Protein AF-0000000070015043 (afdb_homodimer)

Structure (mmCIF, N/CA/C/O backbone):
data_AF-0000000070015043-model_v1
#
loop_
_entity.id
_entity.type
_entity.pdbx_description
1 polymer Zgc:163030
#
loop_
_atom_site.group_PDB
_atom_site.id
_atom_site.type_symbol
_atom_site.label_atom_id
_atom_site.label_alt_id
_atom_site.label_comp_id
_atom_site.label_asym_id
_atom_site.label_entity_id
_atom_site.label_seq_id
_atom_site.pdbx_PDB_ins_code
_atom_site.Cartn_x
_atom_site.Cartn_y
_atom_site.Cartn_z
_atom_site.occupancy
_atom_site.B_iso_or_equiv
_atom_site.auth_seq_id
_atom_site.auth_comp_id
_atom_site.auth_asym_id
_atom_site.auth_atom_id
_atom_site.pdbx_PDB_model_num
ATOM 1 N N . ARG A 1 1 ? 23.016 -12.539 -8.359 1 64.12 1 ARG A N 1
ATOM 2 C CA . ARG A 1 1 ? 21.594 -12.352 -8.602 1 64.12 1 ARG A CA 1
ATOM 3 C C . ARG A 1 1 ? 20.891 -13.695 -8.836 1 64.12 1 ARG A C 1
ATOM 5 O O . ARG A 1 1 ? 21.297 -14.461 -9.719 1 64.12 1 ARG A O 1
ATOM 12 N N . GLY A 1 2 ? 20.391 -14.242 -7.723 1 77.44 2 GLY A N 1
ATOM 13 C CA . GLY A 1 2 ? 20.016 -15.641 -7.832 1 77.44 2 GLY A CA 1
ATOM 14 C C . GLY A 1 2 ? 18.828 -15.875 -8.758 1 77.44 2 GLY A C 1
ATOM 15 O O . GLY A 1 2 ? 18.219 -14.922 -9.227 1 77.44 2 GLY A O 1
ATOM 16 N N . GLY A 1 3 ? 18.625 -17.031 -9.359 1 90.88 3 GLY A N 1
ATOM 17 C CA . GLY A 1 3 ? 17.5 -17.438 -10.18 1 90.88 3 GLY A CA 1
ATOM 18 C C . GLY A 1 3 ? 16.172 -17.375 -9.445 1 90.88 3 GLY A C 1
ATOM 19 O O . GLY A 1 3 ? 16.141 -17.172 -8.227 1 90.88 3 GLY A O 1
ATOM 20 N N . PHE A 1 4 ? 15.164 -17.328 -10.203 1 95.06 4 PHE A N 1
ATOM 21 C CA . PHE A 1 4 ? 13.828 -17.375 -9.633 1 95.06 4 PHE A CA 1
ATOM 22 C C . PHE A 1 4 ? 13.602 -18.688 -8.883 1 95.06 4 PHE A C 1
ATOM 24 O O . PHE A 1 4 ? 14.047 -19.75 -9.328 1 95.06 4 PHE A O 1
ATOM 31 N N . GLN A 1 5 ? 12.922 -18.562 -7.777 1 97.12 5 GLN A N 1
ATOM 32 C CA . GLN A 1 5 ? 12.508 -19.719 -6.988 1 97.12 5 GLN A CA 1
ATOM 33 C C . GLN A 1 5 ? 11.047 -19.578 -6.562 1 97.12 5 GLN A C 1
ATOM 35 O O . GLN A 1 5 ? 10.555 -18.484 -6.332 1 97.12 5 GLN A O 1
ATOM 40 N N . ASP A 1 6 ? 10.453 -20.812 -6.422 1 97.62 6 ASP A N 1
ATOM 41 C CA . ASP A 1 6 ? 9.086 -20.812 -5.91 1 97.62 6 ASP A CA 1
ATOM 42 C C . ASP A 1 6 ? 9.039 -20.312 -4.469 1 97.62 6 ASP A C 1
ATOM 44 O O . ASP A 1 6 ? 9.945 -20.578 -3.682 1 97.62 6 ASP A O 1
ATOM 48 N N . ALA A 1 7 ? 7.977 -19.531 -4.191 1 97.12 7 ALA A N 1
ATOM 49 C CA . ALA A 1 7 ? 7.824 -19.031 -2.83 1 97.12 7 ALA A CA 1
ATOM 50 C C . ALA A 1 7 ? 6.422 -19.297 -2.293 1 97.12 7 ALA A C 1
ATOM 52 O O . ALA A 1 7 ? 5.496 -19.562 -3.064 1 97.12 7 ALA A O 1
ATOM 53 N N . ASP A 1 8 ? 6.297 -19.25 -0.97 1 97.25 8 ASP A N 1
ATOM 54 C CA . ASP A 1 8 ? 5.039 -19.484 -0.263 1 97.25 8 ASP A CA 1
ATOM 55 C C . ASP A 1 8 ? 4.113 -18.266 -0.383 1 97.25 8 ASP A C 1
ATOM 57 O O . ASP A 1 8 ? 4.453 -17.172 0.063 1 97.25 8 ASP A O 1
ATOM 61 N N . PRO A 1 9 ? 2.895 -18.547 -0.927 1 96.06 9 PRO A N 1
ATOM 62 C CA . PRO A 1 9 ? 1.946 -17.438 -1.041 1 96.06 9 PRO A CA 1
ATOM 63 C C . PRO A 1 9 ? 1.525 -16.891 0.317 1 96.06 9 PRO A C 1
ATOM 65 O O . PRO A 1 9 ? 0.996 -15.773 0.395 1 96.06 9 PRO A O 1
ATOM 68 N N . ASN A 1 10 ? 1.798 -17.609 1.341 1 93.31 10 ASN A N 1
ATOM 69 C CA . ASN A 1 10 ? 1.352 -17.188 2.662 1 93.31 10 ASN A CA 1
ATOM 70 C C . ASN A 1 10 ? 2.453 -16.453 3.414 1 93.31 10 ASN A C 1
ATOM 72 O O . ASN A 1 10 ? 2.24 -15.984 4.535 1 93.31 10 ASN A O 1
ATOM 76 N N . ASP A 1 11 ? 3.584 -16.312 2.809 1 93.38 11 ASP A N 1
ATOM 77 C CA . ASP A 1 11 ? 4.637 -15.484 3.385 1 93.38 11 ASP A CA 1
ATOM 78 C C . ASP A 1 11 ? 4.195 -14.023 3.492 1 93.38 11 ASP A C 1
ATOM 80 O O . ASP A 1 11 ? 3.615 -13.477 2.553 1 93.38 11 ASP A O 1
ATOM 84 N N . GLU A 1 12 ? 4.469 -13.422 4.645 1 88.44 12 GLU A N 1
ATOM 85 C CA . GLU A 1 12 ? 4.004 -12.062 4.918 1 88.44 12 GLU A CA 1
ATOM 86 C C . GLU A 1 12 ? 4.551 -11.078 3.891 1 88.44 12 GLU A C 1
ATOM 88 O O . GLU A 1 12 ? 3.852 -10.148 3.484 1 88.44 12 GLU A O 1
ATOM 93 N N . ARG A 1 13 ? 5.742 -11.25 3.498 1 92.06 13 ARG A N 1
ATOM 94 C CA . ARG A 1 13 ? 6.355 -10.344 2.529 1 92.06 13 ARG A CA 1
ATOM 95 C C . ARG A 1 13 ? 5.688 -10.469 1.164 1 92.06 13 ARG A C 1
ATOM 97 O O . ARG A 1 13 ? 5.52 -9.477 0.456 1 92.06 13 ARG A O 1
ATOM 104 N N . VAL A 1 14 ? 5.363 -11.695 0.832 1 94.81 14 VAL A N 1
ATOM 105 C CA . VAL A 1 14 ? 4.633 -11.945 -0.407 1 94.81 14 VAL A CA 1
ATOM 106 C C . VAL A 1 14 ? 3.27 -11.266 -0.352 1 94.81 14 VAL A C 1
ATOM 108 O O . VAL A 1 14 ? 2.871 -10.586 -1.299 1 94.81 14 VAL A O 1
ATOM 111 N N . LYS A 1 15 ? 2.652 -11.43 0.747 1 91.88 15 LYS A N 1
ATOM 112 C CA . LYS A 1 15 ? 1.339 -10.812 0.912 1 91.88 15 LYS A CA 1
ATOM 113 C C . LYS A 1 15 ? 1.426 -9.289 0.802 1 91.88 15 LYS A C 1
ATOM 115 O O . LYS A 1 15 ? 0.575 -8.656 0.173 1 91.88 15 LYS A O 1
ATOM 120 N N . ASN A 1 16 ? 2.426 -8.781 1.378 1 89.5 16 ASN A N 1
ATOM 121 C CA . ASN A 1 16 ? 2.615 -7.336 1.326 1 89.5 16 ASN A CA 1
ATOM 122 C C . ASN A 1 16 ? 2.871 -6.855 -0.099 1 89.5 16 ASN A C 1
ATOM 124 O O . ASN A 1 16 ? 2.301 -5.852 -0.532 1 89.5 16 ASN A O 1
ATOM 128 N N . ALA A 1 17 ? 3.713 -7.57 -0.81 1 95 17 ALA A N 1
ATOM 129 C CA . ALA A 1 17 ? 3.998 -7.23 -2.201 1 95 17 ALA A CA 1
ATOM 130 C C . ALA A 1 17 ? 2.736 -7.309 -3.055 1 95 17 ALA A C 1
ATOM 132 O O . ALA A 1 17 ? 2.467 -6.414 -3.859 1 95 17 ALA A O 1
ATOM 133 N N . LEU A 1 18 ? 1.987 -8.336 -2.887 1 95.62 18 LEU A N 1
ATOM 134 C CA . LEU A 1 18 ? 0.754 -8.516 -3.645 1 95.62 18 LEU A CA 1
ATOM 135 C C . LEU A 1 18 ? -0.253 -7.422 -3.316 1 95.62 18 LEU A C 1
ATOM 137 O O . LEU A 1 18 ? -0.885 -6.863 -4.215 1 95.62 18 LEU A O 1
ATOM 141 N N . ASN A 1 19 ? -0.378 -7.117 -2.102 1 91.19 19 ASN A N 1
ATOM 142 C CA . ASN A 1 19 ? -1.289 -6.051 -1.701 1 91.19 19 ASN A CA 1
ATOM 143 C C . ASN A 1 19 ? -0.927 -4.727 -2.367 1 91.19 19 ASN A C 1
ATOM 145 O O . ASN A 1 19 ? -1.803 -4.016 -2.861 1 91.19 19 ASN A O 1
ATOM 149 N N . PHE A 1 20 ? 0.284 -4.422 -2.398 1 92.56 20 PHE A N 1
ATOM 150 C CA . PHE A 1 20 ? 0.719 -3.211 -3.086 1 92.56 20 PHE A CA 1
ATOM 151 C C . PHE A 1 20 ? 0.324 -3.252 -4.559 1 92.56 20 PHE A C 1
ATOM 153 O O . PHE A 1 20 ? -0.192 -2.27 -5.094 1 92.56 20 PHE A O 1
ATOM 160 N N . ALA A 1 21 ? 0.593 -4.367 -5.184 1 96.44 21 ALA A N 1
ATOM 161 C CA . ALA A 1 21 ? 0.266 -4.512 -6.598 1 96.44 21 ALA A CA 1
ATOM 162 C C . ALA A 1 21 ? -1.232 -4.344 -6.836 1 96.44 21 ALA A C 1
ATOM 164 O O . ALA A 1 21 ? -1.645 -3.715 -7.812 1 96.44 21 ALA A O 1
ATOM 165 N N . VAL A 1 22 ? -2.014 -4.898 -5.996 1 93.81 22 VAL A N 1
ATOM 166 C CA . VAL A 1 22 ? -3.465 -4.836 -6.125 1 93.81 22 VAL A CA 1
ATOM 167 C C . VAL A 1 22 ? -3.936 -3.389 -5.988 1 93.81 22 VAL A C 1
ATOM 169 O O . VAL A 1 22 ? -4.816 -2.941 -6.727 1 93.81 22 VAL A O 1
ATOM 172 N N . VAL A 1 23 ? -3.359 -2.713 -5.039 1 89.44 23 VAL A N 1
ATOM 173 C CA . VAL A 1 23 ? -3.693 -1.302 -4.871 1 89.44 23 VAL A CA 1
ATOM 174 C C . VAL A 1 23 ? -3.354 -0.537 -6.148 1 89.44 23 VAL A C 1
ATOM 176 O O . VAL A 1 23 ? -4.156 0.263 -6.633 1 89.44 23 VAL A O 1
ATOM 179 N N . GLN A 1 24 ? -2.164 -0.795 -6.691 1 93.19 24 GLN A N 1
ATOM 180 C CA . GLN A 1 24 ? -1.763 -0.138 -7.934 1 93.19 24 GLN A CA 1
ATOM 181 C C . GLN A 1 24 ? -2.688 -0.522 -9.086 1 93.19 24 GLN A C 1
ATOM 183 O O . GLN A 1 24 ? -3.061 0.326 -9.898 1 93.19 24 GLN A O 1
ATOM 188 N N . HIS A 1 25 ? -3.078 -1.754 -9.125 1 94.12 25 HIS A N 1
ATOM 189 C CA . HIS A 1 25 ? -4.004 -2.252 -10.141 1 94.12 25 HIS A CA 1
ATOM 190 C C . HIS A 1 25 ? -5.336 -1.51 -10.078 1 94.12 25 HIS A C 1
ATOM 192 O O . HIS A 1 25 ? -5.84 -1.053 -11.109 1 94.12 25 HIS A O 1
ATOM 198 N N . ASN A 1 26 ? -5.828 -1.401 -8.93 1 90.94 26 ASN A N 1
ATOM 199 C CA . ASN A 1 26 ? -7.109 -0.729 -8.734 1 90.94 26 ASN A CA 1
ATOM 200 C C . ASN A 1 26 ? -7.02 0.757 -9.07 1 90.94 26 ASN A C 1
ATOM 202 O O . ASN A 1 26 ? -7.953 1.328 -9.633 1 90.94 26 ASN A O 1
ATOM 206 N N . ARG A 1 27 ? -5.984 1.337 -8.75 1 88.19 27 ARG A N 1
ATOM 207 C CA . ARG A 1 27 ? -5.785 2.754 -9.039 1 88.19 27 ARG A CA 1
ATOM 208 C C . ARG A 1 27 ? -5.77 3.006 -10.547 1 88.19 27 ARG A C 1
ATOM 210 O O . ARG A 1 27 ? -6.273 4.031 -11.016 1 88.19 27 ARG A O 1
ATOM 217 N N . ALA A 1 28 ? -5.23 2.125 -11.234 1 90.62 28 ALA A N 1
ATOM 218 C CA . ALA A 1 28 ? -5.082 2.283 -12.672 1 90.62 28 ALA A CA 1
ATOM 219 C C . ALA A 1 28 ? -6.363 1.892 -13.406 1 90.62 28 ALA A C 1
ATOM 221 O O . ALA A 1 28 ? -6.551 2.234 -14.578 1 90.62 28 ALA A O 1
ATOM 222 N N . SER A 1 29 ? -7.152 1.153 -12.688 1 90.81 29 SER A N 1
ATOM 223 C CA . SER A 1 29 ? -8.383 0.654 -13.289 1 90.81 29 SER A CA 1
ATOM 224 C C . SER A 1 29 ? -9.445 1.747 -13.359 1 90.81 29 SER A C 1
ATOM 226 O O . SER A 1 29 ? -9.602 2.533 -12.422 1 90.81 29 SER A O 1
ATOM 228 N N . ASN A 1 30 ? -10.219 1.766 -14.406 1 89.69 30 ASN A N 1
ATOM 229 C CA . ASN A 1 30 ? -11.312 2.723 -14.555 1 89.69 30 ASN A CA 1
ATOM 230 C C . ASN A 1 30 ? -12.594 2.213 -13.898 1 89.69 30 ASN A C 1
ATOM 232 O O . ASN A 1 30 ? -13.602 2.922 -13.859 1 89.69 30 ASN A O 1
ATOM 236 N N . ASP A 1 31 ? -12.539 1.086 -13.391 1 89.94 31 ASP A N 1
ATOM 237 C CA . ASP A 1 31 ? -13.711 0.507 -12.742 1 89.94 31 ASP A CA 1
ATOM 238 C C . ASP A 1 31 ? -14.031 1.227 -11.43 1 89.94 31 ASP A C 1
ATOM 240 O O . ASP A 1 31 ? -13.117 1.59 -10.68 1 89.94 31 ASP A O 1
ATOM 244 N N . MET A 1 32 ? -15.352 1.396 -11.133 1 88.25 32 MET A N 1
ATOM 245 C CA . MET A 1 32 ? -15.742 2.043 -9.883 1 88.25 32 MET A CA 1
ATOM 246 C C . MET A 1 32 ? -15.633 1.072 -8.711 1 88.25 32 MET A C 1
ATOM 248 O O . MET A 1 32 ? -15.578 1.493 -7.555 1 88.25 32 MET A O 1
ATOM 252 N N . TYR A 1 33 ? -15.609 -0.235 -9.039 1 87.94 33 TYR A N 1
ATOM 253 C CA . TYR A 1 33 ? -15.523 -1.254 -8 1 87.94 33 TYR A CA 1
ATOM 254 C C . TYR A 1 33 ? -14.094 -1.753 -7.844 1 87.94 33 TYR A C 1
ATOM 256 O O . TYR A 1 33 ? -13.305 -1.717 -8.797 1 87.94 33 TYR A O 1
ATOM 264 N N . LEU A 1 34 ? -13.781 -2.195 -6.684 1 88.75 34 LEU A N 1
ATOM 265 C CA . LEU A 1 34 ? -12.453 -2.74 -6.391 1 88.75 34 LEU A CA 1
ATOM 266 C C . LEU A 1 34 ? -12.32 -4.16 -6.93 1 88.75 34 LEU A C 1
ATOM 268 O O . LEU A 1 34 ? -13.266 -4.949 -6.848 1 88.75 34 LEU A O 1
ATOM 272 N N . SER A 1 35 ? -11.141 -4.484 -7.543 1 91.5 35 SER A N 1
ATOM 273 C CA . SER A 1 35 ? -10.75 -5.871 -7.773 1 91.5 35 SER A CA 1
ATOM 274 C C . SER A 1 35 ? -9.992 -6.438 -6.578 1 91.5 35 SER A C 1
ATOM 276 O O . SER A 1 35 ? -9.203 -5.73 -5.945 1 91.5 35 SER A O 1
ATOM 278 N N . GLN A 1 36 ? -10.266 -7.719 -6.281 1 91.06 36 GLN A N 1
ATOM 279 C CA . GLN A 1 36 ? -9.586 -8.398 -5.18 1 91.06 36 GLN A CA 1
ATOM 280 C C . GLN A 1 36 ? -8.969 -9.719 -5.645 1 91.06 36 GLN A C 1
ATOM 282 O O . GLN A 1 36 ? -9.344 -10.25 -6.691 1 91.06 36 GLN A O 1
ATOM 287 N N . VAL A 1 37 ? -8.102 -10.156 -4.785 1 92.25 37 VAL A N 1
ATOM 288 C CA . VAL A 1 37 ? -7.465 -11.445 -5.062 1 92.25 37 VAL A CA 1
ATOM 289 C C . VAL A 1 37 ? -8.414 -12.578 -4.688 1 92.25 37 VAL A C 1
ATOM 291 O O . VAL A 1 37 ? -8.781 -12.727 -3.518 1 92.25 37 VAL A O 1
ATOM 294 N N . ALA A 1 38 ? -8.828 -13.305 -5.672 1 91.75 38 ALA A N 1
ATOM 295 C CA . ALA A 1 38 ? -9.625 -14.5 -5.406 1 91.75 38 ALA A CA 1
ATOM 296 C C . ALA A 1 38 ? -8.75 -15.68 -5.008 1 91.75 38 ALA A C 1
ATOM 298 O O . ALA A 1 38 ? -9.109 -16.469 -4.129 1 91.75 38 ALA A O 1
ATOM 299 N N . GLN A 1 39 ? -7.598 -15.727 -5.691 1 93.38 39 GLN A N 1
ATOM 300 C CA . GLN A 1 39 ? -6.691 -16.859 -5.465 1 93.38 39 GLN A CA 1
ATOM 301 C C . GLN A 1 39 ? -5.289 -16.531 -5.973 1 93.38 39 GLN A C 1
ATOM 303 O O . GLN A 1 39 ? -5.125 -16 -7.074 1 93.38 39 GLN A O 1
ATOM 308 N N . VAL A 1 40 ? -4.289 -16.922 -5.109 1 96.56 40 VAL A N 1
ATOM 309 C CA . VAL A 1 40 ? -2.914 -16.859 -5.594 1 96.56 40 VAL A CA 1
ATOM 310 C C . VAL A 1 40 ? -2.557 -18.172 -6.289 1 96.56 40 VAL A C 1
ATOM 312 O O . VAL A 1 40 ? -2.707 -19.25 -5.711 1 96.56 40 VAL A O 1
ATOM 315 N N . VAL A 1 41 ? -2.07 -18.094 -7.523 1 98.06 41 VAL A N 1
ATOM 316 C CA . VAL A 1 41 ? -1.81 -19.281 -8.352 1 98.06 41 VAL A CA 1
ATOM 317 C C . VAL A 1 41 ? -0.336 -19.656 -8.242 1 98.06 41 VAL A C 1
ATOM 319 O O . VAL A 1 41 ? -0.005 -20.844 -8.156 1 98.06 41 VAL A O 1
ATOM 322 N N . LYS A 1 42 ? 0.539 -18.656 -8.297 1 98.5 42 LYS A N 1
ATOM 323 C CA . LYS A 1 42 ? 1.975 -18.922 -8.328 1 98.5 42 LYS A CA 1
ATOM 324 C C . LYS A 1 42 ? 2.766 -17.703 -7.832 1 98.5 42 LYS A C 1
ATOM 326 O O . LYS A 1 42 ? 2.43 -16.562 -8.156 1 98.5 42 LYS A O 1
ATOM 331 N N . VAL A 1 43 ? 3.766 -18.047 -7.051 1 98.44 43 VAL A N 1
ATOM 332 C CA . VAL A 1 43 ? 4.684 -17.016 -6.598 1 98.44 43 VAL A CA 1
ATOM 333 C C . VAL A 1 43 ? 6.125 -17.438 -6.859 1 98.44 43 VAL A C 1
ATOM 335 O O . VAL A 1 43 ? 6.527 -18.547 -6.484 1 98.44 43 VAL A O 1
ATOM 338 N N . GLN A 1 44 ? 6.902 -16.516 -7.465 1 98.44 44 GLN A N 1
ATOM 339 C CA . GLN A 1 44 ? 8.344 -16.703 -7.617 1 98.44 44 GLN A CA 1
ATOM 340 C C . GLN A 1 44 ? 9.109 -15.492 -7.117 1 98.44 44 GLN A C 1
ATOM 342 O O . GLN A 1 44 ? 8.648 -14.352 -7.262 1 98.44 44 GLN A O 1
ATOM 347 N N . THR A 1 45 ? 10.227 -15.812 -6.531 1 97.62 45 THR A N 1
ATOM 348 C CA . THR A 1 45 ? 11.062 -14.727 -6.031 1 97.62 45 THR A CA 1
ATOM 349 C C . THR A 1 45 ? 12.477 -14.82 -6.594 1 97.62 45 THR A C 1
ATOM 351 O O . THR A 1 45 ? 12.945 -15.914 -6.93 1 97.62 45 THR A O 1
ATOM 354 N N . GLN A 1 46 ? 13.07 -13.68 -6.699 1 96.75 46 GLN A N 1
ATOM 355 C CA . GLN A 1 46 ? 14.461 -13.562 -7.121 1 96.75 46 GLN A CA 1
ATOM 356 C C . GLN A 1 46 ? 15.195 -12.5 -6.305 1 96.75 46 GLN A C 1
ATOM 358 O O . GLN A 1 46 ? 14.727 -11.367 -6.184 1 96.75 46 GLN A O 1
ATOM 363 N N . VAL A 1 47 ? 16.375 -12.922 -5.742 1 94.38 47 VAL A N 1
ATOM 364 C CA . VAL A 1 47 ? 17.172 -11.969 -4.973 1 94.38 47 VAL A CA 1
ATOM 365 C C . VAL A 1 47 ? 18 -11.102 -5.922 1 94.38 47 VAL A C 1
ATOM 367 O O . VAL A 1 47 ? 18.812 -11.609 -6.699 1 94.38 47 VAL A O 1
ATOM 370 N N . VAL A 1 48 ? 17.859 -9.828 -5.871 1 93.94 48 VAL A N 1
ATOM 371 C CA . VAL A 1 48 ? 18.641 -8.82 -6.578 1 93.94 48 VAL A CA 1
ATOM 372 C C . VAL A 1 48 ? 19.141 -7.773 -5.586 1 93.94 48 VAL A C 1
ATOM 374 O O . VAL A 1 48 ? 19.703 -8.117 -4.543 1 93.94 48 VAL A O 1
ATOM 377 N N . SER A 1 49 ? 19.016 -6.523 -5.652 1 94.12 49 SER A N 1
ATOM 378 C CA . SER A 1 49 ? 19.078 -5.508 -4.602 1 94.12 49 SER A CA 1
ATOM 379 C C . SER A 1 49 ? 17.719 -5.336 -3.926 1 94.12 49 SER A C 1
ATOM 381 O O . SER A 1 49 ? 17.016 -4.355 -4.176 1 94.12 49 SER A O 1
ATOM 383 N N . GLY A 1 50 ? 17.5 -6.277 -3.244 1 94.81 50 GLY A N 1
ATOM 384 C CA . GLY A 1 50 ? 16.172 -6.504 -2.705 1 94.81 50 GLY A CA 1
ATOM 385 C C . GLY A 1 50 ? 15.539 -7.805 -3.176 1 94.81 50 GLY A C 1
ATOM 386 O O . GLY A 1 50 ? 16.219 -8.82 -3.289 1 94.81 50 GLY A O 1
ATOM 387 N N . ILE A 1 51 ? 14.273 -7.762 -3.264 1 95.62 51 ILE A N 1
ATOM 388 C CA . ILE A 1 51 ? 13.609 -8.977 -3.721 1 95.62 51 ILE A CA 1
ATOM 389 C C . ILE A 1 51 ? 12.594 -8.633 -4.809 1 95.62 51 ILE A C 1
ATOM 391 O O . ILE A 1 51 ? 11.812 -7.688 -4.66 1 95.62 51 ILE A O 1
ATOM 395 N N . LYS A 1 52 ? 12.719 -9.352 -5.895 1 97.5 52 LYS A N 1
ATOM 396 C CA . LYS A 1 52 ? 11.719 -9.305 -6.953 1 97.5 52 LYS A CA 1
ATOM 397 C C . LYS A 1 52 ? 10.68 -10.414 -6.789 1 97.5 52 LYS A C 1
ATOM 399 O O . LYS A 1 52 ? 11.039 -11.578 -6.602 1 97.5 52 LYS A O 1
ATOM 404 N N . TYR A 1 53 ? 9.43 -10.07 -6.812 1 98.12 53 TYR A N 1
ATOM 405 C CA . TYR A 1 53 ? 8.32 -11.016 -6.738 1 98.12 53 TYR A CA 1
ATOM 406 C C . TYR A 1 53 ? 7.566 -11.086 -8.062 1 98.12 53 TYR A C 1
ATOM 408 O O . TYR A 1 53 ? 7.172 -10.055 -8.609 1 98.12 53 TYR A O 1
ATOM 416 N N . VAL A 1 54 ? 7.395 -12.266 -8.531 1 98.62 54 VAL A N 1
ATOM 417 C CA . VAL A 1 54 ? 6.469 -12.516 -9.633 1 98.62 54 VAL A CA 1
ATOM 418 C C . VAL A 1 54 ? 5.273 -13.32 -9.125 1 98.62 54 VAL A C 1
ATOM 420 O O . VAL A 1 54 ? 5.41 -14.484 -8.75 1 98.62 54 VAL A O 1
ATOM 423 N N . ILE A 1 55 ? 4.094 -12.688 -9.164 1 98.62 55 ILE A N 1
ATOM 424 C CA . ILE A 1 55 ? 2.918 -13.273 -8.531 1 98.62 55 ILE A CA 1
ATOM 425 C C . ILE A 1 55 ? 1.795 -13.406 -9.555 1 98.62 55 ILE A C 1
ATOM 427 O O . ILE A 1 55 ? 1.364 -12.414 -10.148 1 98.62 55 ILE A O 1
ATOM 431 N N . THR A 1 56 ? 1.437 -14.594 -9.758 1 98.69 56 THR A N 1
ATOM 432 C CA . THR A 1 56 ? 0.25 -14.883 -10.555 1 98.69 56 THR A CA 1
ATOM 433 C C . THR A 1 56 ? -0.964 -15.102 -9.656 1 98.69 56 THR A C 1
ATOM 435 O O . THR A 1 56 ? -0.93 -15.945 -8.75 1 98.69 56 THR A O 1
ATOM 438 N N . ALA A 1 57 ? -2.043 -14.312 -9.953 1 97.44 57 ALA A N 1
ATOM 439 C CA . ALA A 1 57 ? -3.234 -14.414 -9.117 1 97.44 57 ALA A CA 1
ATOM 440 C C . ALA A 1 57 ? -4.504 -14.336 -9.961 1 97.44 57 ALA A C 1
ATOM 442 O O . ALA A 1 57 ? -4.535 -13.656 -10.984 1 97.44 57 ALA A O 1
ATOM 443 N N . ASN A 1 58 ? -5.48 -15.094 -9.531 1 95.69 58 ASN A N 1
ATOM 444 C CA . ASN A 1 58 ? -6.84 -14.859 -10 1 95.69 58 ASN A CA 1
ATOM 445 C C . ASN A 1 58 ? -7.492 -13.68 -9.289 1 95.69 58 ASN A C 1
ATOM 447 O O . ASN A 1 58 ? -7.688 -13.719 -8.07 1 95.69 58 ASN A O 1
ATOM 451 N N . MET A 1 59 ? -7.754 -12.688 -10.086 1 94.19 59 MET A N 1
ATOM 452 C CA . MET A 1 59 ? -8.43 -11.492 -9.594 1 94.19 59 MET A CA 1
ATOM 453 C C . MET A 1 59 ? -9.93 -11.562 -9.859 1 94.19 59 MET A C 1
ATOM 455 O O . MET A 1 59 ? -10.367 -12.258 -10.781 1 94.19 59 MET A O 1
ATOM 459 N N . ALA A 1 60 ? -10.648 -10.797 -8.961 1 92.88 60 ALA A N 1
ATOM 460 C CA . ALA A 1 60 ? -12.094 -10.711 -9.164 1 92.88 60 ALA A CA 1
ATOM 461 C C . ALA A 1 60 ? -12.625 -9.344 -8.734 1 92.88 60 ALA A C 1
ATOM 463 O O . ALA A 1 60 ? -12.195 -8.797 -7.715 1 92.88 60 ALA A O 1
ATOM 464 N N . ARG A 1 61 ? -13.586 -8.867 -9.539 1 89.5 61 ARG A N 1
ATOM 465 C CA . ARG A 1 61 ? -14.258 -7.625 -9.172 1 89.5 61 ARG A CA 1
ATOM 466 C C . ARG A 1 61 ? -15.125 -7.82 -7.934 1 89.5 61 ARG A C 1
ATOM 468 O O . ARG A 1 61 ? -15.875 -8.797 -7.836 1 89.5 61 ARG A O 1
ATOM 475 N N . SER A 1 62 ? -14.93 -6.922 -7.008 1 88.06 62 SER A N 1
ATOM 476 C CA . SER A 1 62 ? -15.75 -6.973 -5.801 1 88.06 62 SER A CA 1
ATOM 477 C C . SER A 1 62 ? -16.969 -6.055 -5.918 1 88.06 62 SER A C 1
ATOM 479 O O . SER A 1 62 ? -17.156 -5.387 -6.938 1 88.06 62 SER A O 1
ATOM 481 N N . VAL A 1 63 ? -17.828 -6.125 -4.91 1 84.38 63 VAL A N 1
ATOM 482 C CA . VAL A 1 63 ? -18.969 -5.223 -4.875 1 84.38 63 VAL A CA 1
ATOM 483 C C . VAL A 1 63 ? -18.609 -3.959 -4.098 1 84.38 63 VAL A C 1
ATOM 485 O O . VAL A 1 63 ? -19.438 -3.057 -3.951 1 84.38 63 VAL A O 1
ATOM 488 N N . CYS A 1 64 ? -17.359 -3.887 -3.623 1 84 64 CYS A N 1
ATOM 489 C CA . CYS A 1 64 ? -16.922 -2.717 -2.873 1 84 64 CYS A CA 1
ATOM 490 C C . CYS A 1 64 ? -16.438 -1.615 -3.812 1 84 64 CYS A C 1
ATOM 492 O O . CYS A 1 64 ? -15.648 -1.869 -4.727 1 84 64 CYS A O 1
ATOM 494 N N . ARG A 1 65 ? -16.891 -0.423 -3.412 1 82.81 65 ARG A N 1
ATOM 495 C CA . ARG A 1 65 ? -16.484 0.727 -4.211 1 82.81 65 ARG A CA 1
ATOM 496 C C . ARG A 1 65 ? -15.125 1.254 -3.75 1 82.81 65 ARG A C 1
ATOM 498 O O . ARG A 1 65 ? -14.781 1.151 -2.57 1 82.81 65 ARG A O 1
ATOM 505 N N . LYS A 1 66 ? -14.312 1.795 -4.555 1 78.88 66 LYS A N 1
ATOM 506 C CA . LYS A 1 66 ? -13 2.363 -4.262 1 78.88 66 LYS A CA 1
ATOM 507 C C . LYS A 1 66 ? -13.094 3.449 -3.195 1 78.88 66 LYS A C 1
ATOM 509 O O . LYS A 1 66 ? -12.172 3.633 -2.4 1 78.88 66 LYS A O 1
ATOM 514 N N . SER A 1 67 ? -14.164 4.141 -3.014 1 69.25 67 SER A N 1
ATOM 515 C CA . SER A 1 67 ? -14.352 5.23 -2.062 1 69.25 67 SER A CA 1
ATOM 516 C C . SER A 1 67 ? -14.672 4.699 -0.667 1 69.25 67 SER A C 1
ATOM 518 O O . SER A 1 67 ? -14.484 5.402 0.327 1 69.25 67 SER A O 1
ATOM 520 N N . GLU A 1 68 ? -15.094 3.475 -0.344 1 58.88 68 GLU A N 1
ATOM 521 C CA . GLU A 1 68 ? -15.625 2.916 0.895 1 58.88 68 GLU A CA 1
ATOM 522 C C . GLU A 1 68 ? -14.562 2.117 1.644 1 58.88 68 GLU A C 1
ATOM 524 O O . GLU A 1 68 ? -14.68 1.897 2.852 1 58.88 68 GLU A O 1
ATOM 529 N N . ALA A 1 69 ? -13.602 1.561 1.293 1 52.81 69 ALA A N 1
ATOM 530 C CA . ALA A 1 69 ? -12.766 0.489 1.827 1 52.81 69 ALA A CA 1
ATOM 531 C C . ALA A 1 69 ? -12.062 0.929 3.109 1 52.81 69 ALA A C 1
ATOM 533 O O . ALA A 1 69 ? -11.727 0.098 3.955 1 52.81 69 ALA A O 1
ATOM 534 N N . ARG A 1 70 ? -11.969 2.174 3.611 1 52.12 70 ARG A N 1
ATOM 535 C CA . ARG A 1 70 ? -11.086 2.561 4.703 1 52.12 70 ARG A CA 1
ATOM 536 C C . ARG A 1 70 ? -11.805 2.475 6.047 1 52.12 70 ARG A C 1
ATOM 538 O O . ARG A 1 70 ? -11.164 2.492 7.102 1 52.12 70 ARG A O 1
ATOM 545 N N . GLU A 1 71 ? -13.141 2.135 6.152 1 51.41 71 GLU A N 1
ATOM 546 C CA . GLU A 1 71 ? -13.867 2.562 7.34 1 51.41 71 GLU A CA 1
ATOM 547 C C . GLU A 1 71 ? -13.977 1.433 8.359 1 51.41 71 GLU A C 1
ATOM 549 O O . GLU A 1 71 ? -14.68 1.56 9.367 1 51.41 71 GLU A O 1
ATOM 554 N N . LEU A 1 72 ? -13.102 0.367 8.422 1 57.09 72 LEU A N 1
ATOM 555 C CA . LEU A 1 72 ? -13.781 -0.678 9.18 1 57.09 72 LEU A CA 1
ATOM 556 C C . LEU A 1 72 ? -13.227 -0.762 10.602 1 57.09 72 LEU A C 1
ATOM 558 O O . LEU A 1 72 ? -13.805 -1.421 11.461 1 57.09 72 LEU A O 1
ATOM 562 N N . CYS A 1 73 ? -12.125 -0.129 11.055 1 70.12 73 CYS A N 1
ATOM 563 C CA . CYS A 1 73 ? -11.68 -0.465 12.406 1 70.12 73 CYS A CA 1
ATOM 564 C C . CYS A 1 73 ? -11.977 0.669 13.375 1 70.12 73 CYS A C 1
ATOM 566 O O . CYS A 1 73 ? -11.797 1.842 13.047 1 70.12 73 CYS A O 1
ATOM 568 N N . GLU A 1 74 ? -12.695 0.259 14.555 1 69.69 74 GLU A N 1
ATOM 569 C CA . GLU A 1 74 ? -12.953 1.232 15.609 1 69.69 74 GLU A CA 1
ATOM 570 C C . GLU A 1 74 ? -11.648 1.706 16.25 1 69.69 74 GLU A C 1
ATOM 572 O O . GLU A 1 74 ? -10.711 0.924 16.406 1 69.69 74 GLU A O 1
ATOM 577 N N . ILE A 1 75 ? -11.445 3.018 16.359 1 70.19 75 ILE A N 1
ATOM 578 C CA . ILE A 1 75 ? -10.25 3.598 16.969 1 70.19 75 ILE A CA 1
ATOM 579 C C . ILE A 1 75 ? -10.57 4.102 18.359 1 70.19 75 ILE A C 1
ATOM 581 O O . ILE A 1 75 ? -11.531 4.852 18.562 1 70.19 75 ILE A O 1
ATOM 585 N N . PRO A 1 76 ? -9.844 3.432 19.406 1 68.88 76 PRO A N 1
ATOM 586 C CA . PRO A 1 76 ? -9.992 4.062 20.719 1 68.88 76 PRO A CA 1
ATOM 587 C C . PRO A 1 76 ? -9.281 5.41 20.812 1 68.88 76 PRO A C 1
ATOM 589 O O . PRO A 1 76 ? -8.477 5.75 19.938 1 68.88 76 PRO A O 1
ATOM 592 N N . GLU A 1 77 ? -9.477 6.246 21.875 1 67.81 77 GLU A N 1
ATOM 593 C CA . GLU A 1 77 ? -9.195 7.668 22.078 1 67.81 77 GLU A CA 1
ATOM 594 C C . GLU A 1 77 ? -7.773 7.883 22.578 1 67.81 77 GLU A C 1
ATOM 596 O O . GLU A 1 77 ? -7.566 8.547 23.594 1 67.81 77 GLU A O 1
ATOM 601 N N . HIS A 1 78 ? -6.613 7.305 22.266 1 81.88 78 HIS A N 1
ATOM 602 C CA . HIS A 1 78 ? -5.285 7.77 22.656 1 81.88 78 HIS A CA 1
ATOM 603 C C . HIS A 1 78 ? -4.398 7.988 21.422 1 81.88 78 HIS A C 1
ATOM 605 O O . HIS A 1 78 ? -3.469 7.219 21.188 1 81.88 78 HIS A O 1
ATOM 611 N N . PRO A 1 79 ? -4.547 9.172 20.859 1 89.69 79 PRO A N 1
ATOM 612 C CA . PRO A 1 79 ? -3.777 9.406 19.641 1 89.69 79 PRO A CA 1
ATOM 613 C C . PRO A 1 79 ? -2.35 9.867 19.922 1 89.69 79 PRO A C 1
ATOM 615 O O . PRO A 1 79 ? -2.068 10.406 20.984 1 89.69 79 PRO A O 1
ATOM 618 N N . TYR A 1 80 ? -1.481 9.547 19.094 1 94.5 80 TYR A N 1
ATOM 619 C CA . TYR A 1 80 ? -0.118 10.062 19 1 94.5 80 TYR A CA 1
ATOM 620 C C . TYR A 1 80 ? 0.168 10.641 17.625 1 94.5 80 TYR A C 1
ATOM 622 O O . TYR A 1 80 ? -0.419 10.203 16.625 1 94.5 80 TYR A O 1
ATOM 630 N N . GLN A 1 81 ? 1.002 11.664 17.609 1 96.62 81 GLN A N 1
ATOM 631 C CA . GLN A 1 81 ? 1.2 12.367 16.344 1 96.62 81 GLN A CA 1
ATOM 632 C C . GLN A 1 81 ? 2.48 11.906 15.648 1 96.62 81 GLN A C 1
ATOM 634 O O . GLN A 1 81 ? 3.547 11.867 16.266 1 96.62 81 GLN A O 1
ATOM 639 N N . CYS A 1 82 ? 2.332 11.555 14.422 1 97.88 82 CYS A N 1
ATOM 640 C CA . CYS A 1 82 ? 3.475 11.18 13.602 1 97.88 82 CYS A CA 1
ATOM 641 C C . CYS A 1 82 ? 3.574 12.07 12.367 1 97.88 82 CYS A C 1
ATOM 643 O O . CYS A 1 82 ? 2.572 12.633 11.914 1 97.88 82 CYS A O 1
ATOM 645 N N . THR A 1 83 ? 4.781 12.258 11.891 1 98.62 83 THR A N 1
ATOM 646 C CA . THR A 1 83 ? 5.031 12.867 10.586 1 98.62 83 THR A CA 1
ATOM 647 C C . THR A 1 83 ? 5.699 11.875 9.641 1 98.62 83 THR A C 1
ATOM 649 O O . THR A 1 83 ? 6.691 11.242 10 1 98.62 83 THR A O 1
ATOM 652 N N . PHE A 1 84 ? 5.113 11.742 8.484 1 98.44 84 PHE A N 1
ATOM 653 C CA . PHE A 1 84 ? 5.633 10.852 7.453 1 98.44 84 PHE A CA 1
ATOM 654 C C . PHE A 1 84 ? 6.102 11.648 6.238 1 98.44 84 PHE A C 1
ATOM 656 O O . PHE A 1 84 ? 5.406 12.562 5.785 1 98.44 84 PHE A O 1
ATOM 663 N N . THR A 1 85 ? 7.266 11.344 5.691 1 98.62 85 THR A N 1
ATOM 664 C CA . THR A 1 85 ? 7.723 11.867 4.406 1 98.62 85 THR A CA 1
ATOM 665 C C . THR A 1 85 ? 7.723 10.766 3.35 1 98.62 85 THR A C 1
ATOM 667 O O . THR A 1 85 ? 8.477 9.797 3.449 1 98.62 85 THR A O 1
ATOM 670 N N . VAL A 1 86 ? 6.863 10.961 2.369 1 98 86 VAL A N 1
ATOM 671 C CA . VAL A 1 86 ? 6.66 9.945 1.336 1 98 86 VAL A CA 1
ATOM 672 C C . VAL A 1 86 ? 7.039 10.523 -0.029 1 98 86 VAL A C 1
ATOM 674 O O . VAL A 1 86 ? 6.711 11.664 -0.34 1 98 86 VAL A O 1
ATOM 677 N N . TRP A 1 87 ? 7.773 9.703 -0.829 1 97.69 87 TRP A N 1
ATOM 678 C CA . TRP A 1 87 ? 8.125 10.07 -2.199 1 97.69 87 TRP A CA 1
ATOM 679 C C . TRP A 1 87 ? 7.406 9.172 -3.199 1 97.69 87 TRP A C 1
ATOM 681 O O . TRP A 1 87 ? 7.594 7.953 -3.199 1 97.69 87 TRP A O 1
ATOM 691 N N . SER A 1 88 ? 6.547 9.805 -4.012 1 96.12 88 SER A N 1
ATOM 692 C CA . SER A 1 88 ? 5.75 9.086 -5 1 96.12 88 SER A CA 1
ATOM 693 C C . SER A 1 88 ? 6.141 9.477 -6.418 1 96.12 88 SER A C 1
ATOM 695 O O . SER A 1 88 ? 6.27 10.664 -6.73 1 96.12 88 SER A O 1
ATOM 697 N N . ARG A 1 89 ? 6.406 8.461 -7.246 1 95.31 89 ARG A N 1
ATOM 698 C CA . ARG A 1 89 ? 6.652 8.633 -8.68 1 95.31 89 ARG A CA 1
ATOM 699 C C . ARG A 1 89 ? 5.688 7.781 -9.5 1 95.31 89 ARG A C 1
ATOM 701 O O . ARG A 1 89 ? 6.023 6.668 -9.906 1 95.31 89 ARG A O 1
ATOM 708 N N . 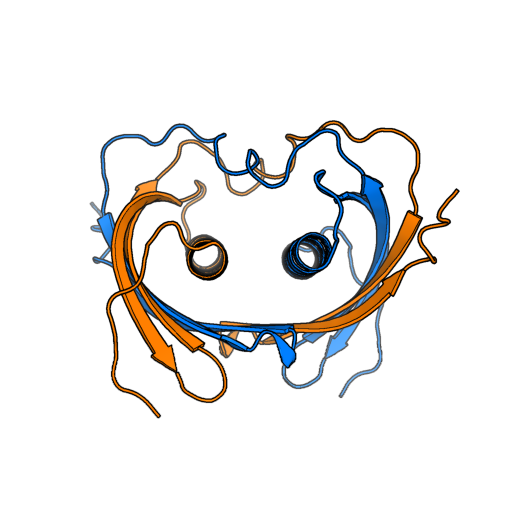PRO A 1 90 ? 4.477 8.375 -9.812 1 91.06 90 PRO A N 1
ATOM 709 C CA . PRO A 1 90 ? 3.408 7.586 -10.438 1 91.06 90 PRO A CA 1
ATOM 710 C C . PRO A 1 90 ? 3.814 7 -11.781 1 91.06 90 PRO A C 1
ATOM 712 O O . PRO A 1 90 ? 3.41 5.883 -12.125 1 91.06 90 PRO A O 1
ATOM 715 N N . TRP A 1 91 ? 4.723 7.652 -12.578 1 91.88 91 TRP A N 1
ATOM 716 C CA . TRP A 1 91 ? 5.113 7.195 -13.914 1 91.88 91 TRP A CA 1
ATOM 717 C C . TRP A 1 91 ? 6.039 5.988 -13.828 1 91.88 91 TRP A C 1
ATOM 719 O O . TRP A 1 91 ? 6.25 5.285 -14.82 1 91.88 91 TRP A O 1
ATOM 729 N N . LEU A 1 92 ? 6.605 5.777 -12.641 1 92.69 92 LEU A N 1
ATOM 730 C CA . LEU A 1 92 ? 7.441 4.609 -12.406 1 92.69 92 LEU A CA 1
ATOM 731 C C . LEU A 1 92 ? 6.707 3.572 -11.562 1 92.69 92 LEU A C 1
ATOM 733 O O . LEU A 1 92 ? 7.246 2.498 -11.281 1 92.69 92 LEU A O 1
ATOM 737 N N . ASN A 1 93 ? 5.473 3.855 -11.125 1 93.25 93 ASN A N 1
ATOM 738 C CA . ASN A 1 93 ? 4.738 3.004 -10.195 1 93.25 93 ASN A CA 1
ATOM 739 C C . ASN A 1 93 ? 5.562 2.701 -8.945 1 93.25 93 ASN A C 1
ATOM 741 O O . ASN A 1 93 ? 5.656 1.547 -8.523 1 93.25 93 ASN A O 1
ATOM 745 N N . GLN A 1 94 ? 6.141 3.748 -8.383 1 95.12 94 GLN A N 1
ATOM 746 C CA . GLN A 1 94 ? 7.055 3.605 -7.25 1 95.12 94 GLN A CA 1
ATOM 747 C C . GLN A 1 94 ? 6.648 4.523 -6.102 1 95.12 94 GLN A C 1
ATOM 749 O O . GLN A 1 94 ? 6.273 5.676 -6.32 1 95.12 94 GLN A O 1
ATOM 754 N N . VAL A 1 95 ? 6.762 4.023 -4.91 1 95.5 95 VAL A N 1
ATOM 755 C CA . VAL A 1 95 ? 6.535 4.824 -3.711 1 95.5 95 VAL A CA 1
ATOM 756 C C . VAL A 1 95 ? 7.543 4.434 -2.633 1 95.5 95 VAL A C 1
ATOM 758 O O . VAL A 1 95 ? 8.008 3.293 -2.59 1 95.5 95 VAL A O 1
ATOM 761 N N . GLN A 1 96 ? 7.992 5.457 -1.848 1 97.25 96 GLN A N 1
ATOM 762 C CA . GLN A 1 96 ? 9.008 5.23 -0.823 1 97.25 96 GLN A CA 1
ATOM 763 C C . GLN A 1 96 ? 8.719 6.059 0.426 1 97.25 96 GLN A C 1
ATOM 765 O O . GLN A 1 96 ? 8.391 7.242 0.329 1 97.25 96 GLN A O 1
ATOM 770 N N . LEU A 1 97 ? 8.773 5.387 1.556 1 97.62 97 LEU A N 1
ATOM 771 C CA . LEU A 1 97 ? 8.781 6.129 2.812 1 97.62 97 LEU A CA 1
ATOM 772 C C . LEU A 1 97 ? 10.188 6.605 3.158 1 97.62 97 LEU A C 1
ATOM 774 O O . LEU A 1 97 ? 11.031 5.809 3.566 1 97.62 97 LEU A O 1
ATOM 778 N N . LEU A 1 98 ? 10.438 7.91 3.076 1 97.44 98 LEU A N 1
ATOM 779 C CA . LEU A 1 98 ? 11.773 8.469 3.258 1 97.44 98 LEU A CA 1
ATOM 780 C C . LEU A 1 98 ? 12.07 8.68 4.738 1 97.44 98 LEU A C 1
ATOM 782 O O . LEU A 1 98 ? 13.227 8.547 5.164 1 97.44 98 LEU A O 1
ATOM 786 N N . LYS A 1 99 ? 11.047 9.094 5.469 1 97.38 99 LYS A N 1
ATOM 787 C CA . LYS A 1 99 ? 11.234 9.445 6.875 1 97.38 99 LYS A CA 1
ATOM 788 C C . LYS A 1 99 ? 9.938 9.266 7.66 1 97.38 99 LYS A C 1
ATOM 790 O O . LYS A 1 99 ? 8.852 9.508 7.137 1 97.38 99 LYS A O 1
ATOM 795 N N . GLU A 1 100 ? 10.047 8.789 8.867 1 97.5 100 GLU A N 1
ATOM 796 C CA . GLU A 1 100 ? 8.953 8.734 9.836 1 97.5 100 GLU A CA 1
ATOM 797 C C . GLU A 1 100 ? 9.398 9.25 11.195 1 97.5 100 GLU A C 1
ATOM 799 O O . GLU A 1 100 ? 10.43 8.828 11.719 1 97.5 100 GLU A O 1
ATOM 804 N N . THR A 1 101 ? 8.656 10.164 11.758 1 97.44 101 THR A N 1
ATOM 805 C CA . THR A 1 101 ? 8.906 10.672 13.102 1 97.44 101 THR A CA 1
ATOM 806 C C . THR A 1 101 ? 7.656 10.547 13.969 1 97.44 101 THR A C 1
ATOM 808 O O . THR A 1 101 ? 6.609 11.109 13.648 1 97.44 101 THR A O 1
ATOM 811 N N . CYS A 1 102 ? 7.762 9.742 15.031 1 96.38 102 CYS A N 1
ATOM 812 C CA . CYS A 1 102 ? 6.691 9.555 16 1 96.38 102 CYS A CA 1
ATOM 813 C C . CYS A 1 102 ? 7.211 9.703 17.422 1 96.38 102 CYS A C 1
ATOM 815 O O . CYS A 1 102 ? 8.414 9.594 17.672 1 96.38 102 CYS A O 1
ATOM 817 N N . PRO A 1 103 ? 6.258 10.102 18.344 1 93.5 103 PRO A N 1
ATOM 818 C CA . PRO A 1 103 ? 6.699 10.141 19.75 1 93.5 103 PRO A CA 1
ATOM 819 C C . PRO A 1 103 ? 7.141 8.773 20.266 1 93.5 103 PRO A C 1
ATOM 821 O O . PRO A 1 103 ? 6.695 7.746 19.75 1 93.5 103 PRO A O 1
ATOM 824 N N . PRO A 1 104 ? 8.109 8.883 21.234 1 81.62 104 PRO A N 1
ATOM 825 C CA . PRO A 1 104 ? 8.562 7.598 21.781 1 81.62 104 PRO A CA 1
ATOM 826 C C . PRO A 1 104 ? 7.441 6.82 22.469 1 81.62 104 PRO A C 1
ATOM 828 O O . PRO A 1 104 ? 6.496 7.418 22.984 1 81.62 104 PRO A O 1
ATOM 831 N N . THR A 1 105 ? 7.195 5.562 22.062 1 65.75 105 THR A N 1
ATOM 832 C CA . THR A 1 105 ? 6.238 4.727 22.781 1 65.75 105 THR A CA 1
ATOM 833 C C . THR A 1 105 ? 6.582 4.668 24.266 1 65.75 105 THR A C 1
ATOM 835 O O . THR A 1 105 ? 7.703 4.316 24.641 1 65.75 105 THR A O 1
ATOM 838 N N . ASN A 1 106 ? 6.062 5.504 25.078 1 48.47 106 ASN A N 1
ATOM 839 C CA . ASN A 1 106 ? 6.336 5.398 26.5 1 48.47 106 ASN A CA 1
ATOM 840 C C . ASN A 1 106 ? 6.094 3.982 27.016 1 48.47 106 ASN A C 1
ATOM 842 O O . ASN A 1 106 ? 5 3.438 26.859 1 48.47 106 ASN A O 1
ATOM 846 N N . ASN A 1 107 ? 7.039 3.062 27.047 1 40.97 107 ASN A N 1
ATOM 847 C CA . ASN A 1 107 ? 7.02 1.877 27.891 1 40.97 107 ASN A CA 1
ATOM 848 C C . ASN A 1 107 ? 6.539 2.207 29.312 1 40.97 107 ASN A C 1
ATOM 850 O O . ASN A 1 107 ? 7.188 2.963 30.031 1 40.97 107 ASN A O 1
ATOM 854 N N . VAL A 1 108 ? 5.352 2.443 29.594 1 30.64 108 VAL A N 1
ATOM 855 C CA . VAL A 1 108 ? 5.109 2.133 31 1 30.64 108 VAL A CA 1
ATOM 856 C C . VAL A 1 108 ? 5.148 0.622 31.219 1 30.64 108 VAL A C 1
ATOM 858 O O . VAL A 1 108 ? 4.797 -0.146 30.312 1 30.64 108 VAL A O 1
ATOM 861 N N . ARG B 1 1 ? 12.789 22.5 -8.781 1 64.69 1 ARG B N 1
ATOM 862 C CA . ARG B 1 1 ? 12.352 21.781 -7.594 1 64.69 1 ARG B CA 1
ATOM 863 C C . ARG B 1 1 ? 11.602 22.688 -6.633 1 64.69 1 ARG B C 1
ATOM 865 O O . ARG B 1 1 ? 12.133 23.703 -6.195 1 64.69 1 ARG B O 1
ATOM 872 N N . GLY B 1 2 ? 10.281 22.719 -6.852 1 77.62 2 GLY B N 1
ATOM 873 C CA . GLY B 1 2 ? 9.562 23.812 -6.211 1 77.62 2 GLY B CA 1
ATOM 874 C C . GLY B 1 2 ? 9.508 23.688 -4.699 1 77.62 2 GLY B C 1
ATOM 875 O O . GLY B 1 2 ? 9.93 22.672 -4.141 1 77.62 2 GLY B O 1
ATOM 876 N N . GLY B 1 3 ? 9.359 24.734 -3.9 1 91.06 3 GLY B N 1
ATOM 877 C CA . GLY B 1 3 ? 9.188 24.766 -2.455 1 91.06 3 GLY B CA 1
ATOM 878 C C . GLY B 1 3 ? 7.969 23.984 -1.983 1 91.06 3 GLY B C 1
ATOM 879 O O . GLY B 1 3 ? 7.156 23.547 -2.797 1 91.06 3 GLY B O 1
ATOM 880 N N . PHE B 1 4 ? 8.008 23.672 -0.773 1 95.19 4 PHE B N 1
ATOM 881 C CA . PHE B 1 4 ? 6.855 23 -0.167 1 95.19 4 PHE B CA 1
ATOM 882 C C . PHE B 1 4 ? 5.625 23.906 -0.223 1 95.19 4 PHE B C 1
ATOM 884 O O . PHE B 1 4 ? 5.727 25.125 -0.04 1 95.19 4 PHE B O 1
ATOM 891 N N . GLN B 1 5 ? 4.512 23.266 -0.469 1 97.19 5 GLN B N 1
ATOM 892 C CA . GLN B 1 5 ? 3.215 23.938 -0.439 1 97.19 5 GLN B CA 1
ATOM 893 C C . GLN B 1 5 ? 2.188 23.109 0.32 1 97.19 5 GLN B C 1
ATOM 895 O O . GLN B 1 5 ? 2.24 21.875 0.296 1 97.19 5 GLN B O 1
ATOM 900 N N . ASP B 1 6 ? 1.241 23.891 0.916 1 97.69 6 ASP B N 1
ATOM 901 C CA . ASP B 1 6 ? 0.145 23.188 1.578 1 97.69 6 ASP B CA 1
ATOM 902 C C . ASP B 1 6 ? -0.714 22.438 0.567 1 97.69 6 ASP B C 1
ATOM 904 O O . ASP B 1 6 ? -0.924 22.906 -0.553 1 97.69 6 ASP B O 1
ATOM 908 N N . ALA B 1 7 ? -1.153 21.234 0.992 1 97.12 7 ALA B N 1
ATOM 909 C CA . ALA B 1 7 ? -2.008 20.453 0.109 1 97.12 7 ALA B CA 1
ATOM 910 C C . ALA B 1 7 ? -3.26 19.969 0.839 1 97.12 7 ALA B C 1
ATOM 912 O O . ALA B 1 7 ? -3.301 19.953 2.072 1 97.12 7 ALA B O 1
ATOM 913 N N . ASP B 1 8 ? -4.258 19.594 0.067 1 97.25 8 ASP B N 1
ATOM 914 C CA . ASP B 1 8 ? -5.535 19.109 0.568 1 97.25 8 ASP B CA 1
ATOM 915 C C . ASP B 1 8 ? -5.418 17.672 1.072 1 97.25 8 ASP B C 1
ATOM 917 O O . ASP B 1 8 ? -5.086 16.766 0.305 1 97.25 8 ASP B O 1
ATOM 921 N N . PRO B 1 9 ? -5.793 17.5 2.369 1 96.06 9 PRO B N 1
ATOM 922 C CA . PRO B 1 9 ? -5.73 16.141 2.904 1 96.06 9 PRO B CA 1
ATOM 923 C C . PRO B 1 9 ? -6.699 15.188 2.207 1 96.06 9 PRO B C 1
ATOM 925 O O . PRO B 1 9 ? -6.555 13.969 2.309 1 96.06 9 PRO B O 1
ATOM 928 N N . ASN B 1 10 ? -7.617 15.734 1.487 1 93.38 10 ASN B N 1
ATOM 929 C CA . ASN B 1 10 ? -8.633 14.891 0.861 1 93.38 10 ASN B CA 1
ATOM 930 C C . ASN B 1 10 ? -8.273 14.57 -0.587 1 93.38 10 ASN B C 1
ATOM 932 O O . ASN B 1 10 ? -9 13.836 -1.262 1 93.38 10 ASN B O 1
ATOM 936 N N . ASP B 1 11 ? -7.18 15.07 -1.039 1 93.44 11 ASP B N 1
ATOM 937 C CA . ASP B 1 11 ? -6.684 14.688 -2.355 1 93.44 11 ASP B CA 1
ATOM 938 C C . ASP B 1 11 ? -6.363 13.195 -2.408 1 93.44 11 ASP B C 1
ATOM 940 O O . ASP B 1 11 ? -5.746 12.648 -1.487 1 93.44 11 ASP B O 1
ATOM 944 N N . GLU B 1 12 ? -6.789 12.547 -3.486 1 88.38 12 GLU B N 1
ATOM 945 C CA . GLU B 1 12 ? -6.648 11.102 -3.611 1 88.38 12 GLU B CA 1
ATOM 946 C C . GLU B 1 12 ? -5.18 10.688 -3.543 1 88.38 12 GLU B C 1
ATOM 948 O O . GLU B 1 12 ? -4.852 9.641 -2.973 1 88.38 12 GLU B O 1
ATOM 953 N N . ARG B 1 13 ? -4.34 11.43 -4.121 1 92 13 ARG B N 1
ATOM 954 C CA . ARG B 1 13 ? -2.918 11.102 -4.125 1 92 13 ARG B CA 1
ATOM 955 C C . ARG B 1 13 ? -2.328 11.203 -2.723 1 92 13 ARG B C 1
ATOM 957 O O . ARG B 1 13 ? -1.474 10.398 -2.346 1 92 13 ARG B O 1
ATOM 964 N N . VAL B 1 14 ? -2.793 12.195 -2.002 1 94.81 14 VAL B N 1
ATOM 965 C CA . VAL B 1 14 ? -2.383 12.352 -0.609 1 94.81 14 VAL B CA 1
ATOM 966 C C . VAL B 1 14 ? -2.852 11.148 0.203 1 94.81 14 VAL B C 1
ATOM 968 O O . VAL B 1 14 ? -2.076 10.57 0.967 1 94.81 14 VAL B O 1
ATOM 971 N N . LYS B 1 15 ? -4.055 10.797 -0.04 1 91.88 15 LYS B N 1
ATOM 972 C CA . LYS B 1 15 ? -4.602 9.648 0.68 1 91.88 15 LYS B CA 1
ATOM 973 C C . LYS B 1 15 ? -3.818 8.375 0.37 1 91.88 15 LYS B C 1
ATOM 975 O O . LYS B 1 15 ? -3.535 7.582 1.269 1 91.88 15 LYS B O 1
ATOM 980 N N . ASN B 1 16 ? -3.488 8.25 -0.833 1 89.56 16 ASN B N 1
ATOM 981 C CA . ASN B 1 16 ? -2.727 7.074 -1.239 1 89.56 16 ASN B CA 1
ATOM 982 C C . ASN B 1 16 ? -1.342 7.055 -0.596 1 89.56 16 ASN B C 1
ATOM 984 O O . ASN B 1 16 ? -0.893 6.016 -0.108 1 89.56 16 ASN B O 1
ATOM 988 N N . ALA B 1 17 ? -0.688 8.195 -0.604 1 95.06 17 ALA B N 1
ATOM 989 C CA . ALA B 1 17 ? 0.626 8.312 0.025 1 95.06 17 ALA B CA 1
ATOM 990 C C . ALA B 1 17 ? 0.547 8.008 1.519 1 95.06 17 ALA B C 1
ATOM 992 O O . ALA B 1 17 ? 1.378 7.266 2.053 1 95.06 17 ALA B O 1
ATOM 993 N N . LEU B 1 18 ? -0.418 8.547 2.176 1 95.62 18 LEU B N 1
ATOM 994 C CA . LEU B 1 18 ? -0.595 8.328 3.605 1 95.62 18 LEU B CA 1
ATOM 995 C C . LEU B 1 18 ? -0.892 6.859 3.896 1 95.62 18 LEU B C 1
ATOM 997 O O . LEU B 1 18 ? -0.329 6.277 4.828 1 95.62 18 LEU B O 1
ATOM 1001 N N . ASN B 1 19 ? -1.701 6.285 3.125 1 91.12 19 ASN B N 1
ATOM 1002 C CA . ASN B 1 19 ? -2.012 4.871 3.307 1 91.12 19 ASN B CA 1
ATOM 1003 C C . ASN B 1 19 ? -0.759 4.008 3.199 1 91.12 19 ASN B C 1
ATOM 1005 O O . ASN B 1 19 ? -0.553 3.104 4.012 1 91.12 19 ASN B O 1
ATOM 1009 N N . PHE B 1 20 ? 0.032 4.273 2.27 1 92.44 20 PHE B N 1
ATOM 1010 C CA . PHE B 1 20 ? 1.287 3.541 2.148 1 92.44 20 PHE B CA 1
ATOM 1011 C C . PHE B 1 20 ? 2.135 3.705 3.404 1 92.44 20 PHE B C 1
ATOM 1013 O O . PHE B 1 20 ? 2.678 2.73 3.926 1 92.44 20 PHE B O 1
ATOM 1020 N N . ALA B 1 21 ? 2.25 4.93 3.85 1 96.44 21 ALA B N 1
ATOM 1021 C CA . ALA B 1 21 ? 3.045 5.203 5.043 1 96.44 21 ALA B CA 1
ATOM 1022 C C . ALA B 1 21 ? 2.5 4.453 6.254 1 96.44 21 ALA B C 1
ATOM 1024 O O . ALA B 1 21 ? 3.268 3.918 7.059 1 96.44 21 ALA B O 1
ATOM 1025 N N . VAL B 1 22 ? 1.231 4.422 6.387 1 93.62 22 VAL B N 1
ATOM 1026 C CA . VAL B 1 22 ? 0.582 3.762 7.516 1 93.62 22 VAL B CA 1
ATOM 1027 C C . VAL B 1 22 ? 0.856 2.262 7.465 1 93.62 22 VAL B C 1
ATOM 1029 O O . VAL B 1 22 ? 1.122 1.638 8.5 1 93.62 22 VAL B O 1
ATOM 1032 N N . VAL B 1 23 ? 0.766 1.73 6.293 1 89.44 23 VAL B N 1
ATOM 1033 C CA . VAL B 1 23 ? 1.076 0.313 6.133 1 89.44 23 VAL B CA 1
ATOM 1034 C C . VAL B 1 23 ? 2.52 0.049 6.559 1 89.44 23 VAL B C 1
ATOM 1036 O O . VAL B 1 23 ? 2.791 -0.902 7.297 1 89.44 23 VAL B O 1
ATOM 1039 N N . GLN B 1 24 ? 3.438 0.908 6.094 1 93.12 24 GLN B N 1
ATOM 1040 C CA . GLN B 1 24 ? 4.84 0.759 6.473 1 93.12 24 GLN B CA 1
ATOM 1041 C C . GLN B 1 24 ? 5.02 0.926 7.98 1 93.12 24 GLN B C 1
ATOM 1043 O O . GLN B 1 24 ? 5.781 0.184 8.602 1 93.12 24 GLN B O 1
ATOM 1048 N N . HIS B 1 25 ? 4.309 1.842 8.547 1 94.12 25 HIS B N 1
ATOM 1049 C CA . HIS B 1 25 ? 4.34 2.082 9.992 1 94.12 25 HIS B CA 1
ATOM 1050 C C . HIS B 1 25 ? 3.914 0.84 10.766 1 94.12 25 HIS B C 1
ATOM 1052 O O . HIS B 1 25 ? 4.594 0.429 11.703 1 94.12 25 HIS B O 1
ATOM 1058 N N . ASN B 1 26 ? 2.863 0.291 10.352 1 90.88 26 ASN B N 1
ATOM 1059 C CA . ASN B 1 26 ? 2.334 -0.894 11.016 1 90.88 26 ASN B CA 1
ATOM 1060 C C . ASN B 1 26 ? 3.266 -2.092 10.859 1 90.88 26 ASN B C 1
ATOM 1062 O O . ASN B 1 26 ? 3.432 -2.883 11.789 1 90.88 26 ASN B O 1
ATOM 1066 N N . ARG B 1 27 ? 3.83 -2.215 9.797 1 88.31 27 ARG B N 1
ATOM 1067 C CA . ARG B 1 27 ? 4.758 -3.314 9.547 1 88.31 27 ARG B CA 1
ATOM 1068 C C . ARG B 1 27 ? 5.973 -3.221 10.461 1 88.31 27 ARG B C 1
ATOM 1070 O O . ARG B 1 27 ? 6.492 -4.242 10.914 1 88.31 27 ARG B O 1
ATOM 1077 N N . ALA B 1 28 ? 6.387 -2.078 10.695 1 90.56 28 ALA B N 1
ATOM 1078 C CA . ALA B 1 28 ? 7.59 -1.857 11.492 1 90.56 28 ALA B CA 1
ATOM 1079 C C . ALA B 1 28 ? 7.27 -1.916 12.984 1 90.56 28 ALA B C 1
ATOM 1081 O O . ALA B 1 28 ? 8.172 -2.047 13.812 1 90.56 28 ALA B O 1
ATOM 1082 N N . SER B 1 29 ? 6.016 -1.772 13.242 1 90.75 29 SER B N 1
ATOM 1083 C CA . SER B 1 29 ? 5.586 -1.741 14.641 1 90.75 29 SER B CA 1
ATOM 1084 C C . SER B 1 29 ? 5.547 -3.143 15.234 1 90.75 29 SER B C 1
ATOM 1086 O O . SER B 1 29 ? 5.113 -4.094 14.578 1 90.75 29 SER B O 1
ATOM 1088 N N . ASN B 1 30 ? 5.906 -3.273 16.469 1 89.62 30 ASN B N 1
ATOM 1089 C CA . ASN B 1 30 ? 5.844 -4.555 17.172 1 89.62 30 ASN B CA 1
ATOM 1090 C C . ASN B 1 30 ? 4.469 -4.789 17.781 1 89.62 30 ASN B C 1
ATOM 1092 O O . ASN B 1 30 ? 4.215 -5.855 18.359 1 89.62 30 ASN B O 1
ATOM 1096 N N . ASP B 1 31 ? 3.643 -3.879 17.641 1 89.88 31 ASP B N 1
ATOM 1097 C CA . ASP B 1 31 ? 2.299 -4.008 18.188 1 89.88 31 ASP B CA 1
ATOM 1098 C C . ASP B 1 31 ? 1.487 -5.047 17.422 1 89.88 31 ASP B C 1
ATOM 1100 O O . ASP B 1 31 ? 1.579 -5.133 16.203 1 89.88 31 ASP B O 1
ATOM 1104 N N . MET B 1 32 ? 0.635 -5.836 18.172 1 88.19 32 MET B N 1
ATOM 1105 C CA . MET B 1 32 ? -0.203 -6.832 17.5 1 88.19 32 MET B CA 1
ATOM 1106 C C . MET B 1 32 ? -1.418 -6.176 16.859 1 88.19 32 MET B C 1
ATOM 1108 O O . MET B 1 32 ? -2.047 -6.762 15.977 1 88.19 32 MET B O 1
ATOM 1112 N N . TYR B 1 33 ? -1.733 -4.953 17.312 1 88.06 33 TYR B N 1
ATOM 1113 C CA . TYR B 1 33 ? -2.887 -4.238 16.781 1 88.06 33 TYR B CA 1
ATOM 1114 C C . TYR B 1 33 ? -2.455 -3.211 15.742 1 88.06 33 TYR B C 1
ATOM 1116 O O . TYR B 1 33 ? -1.331 -2.707 15.789 1 88.06 33 TYR B O 1
ATOM 1124 N N . LEU B 1 34 ? -3.324 -2.924 14.836 1 88.81 34 LEU B N 1
ATOM 1125 C CA . LEU B 1 34 ? -3.074 -1.931 13.797 1 88.81 34 LEU B CA 1
ATOM 1126 C C . LEU B 1 34 ? -3.225 -0.517 14.352 1 88.81 34 LEU B C 1
ATOM 1128 O O . LEU B 1 34 ? -4.121 -0.251 15.156 1 88.81 34 LEU B O 1
ATOM 1132 N N . SER B 1 35 ? -2.311 0.409 13.969 1 91.56 35 SER B N 1
ATOM 1133 C CA . SER B 1 35 ? -2.537 1.842 14.125 1 91.56 35 SER B CA 1
ATOM 1134 C C . SER B 1 35 ? -3.252 2.426 12.914 1 91.56 35 SER B C 1
ATOM 1136 O O . SER B 1 35 ? -2.992 2.02 11.773 1 91.56 35 SER B O 1
ATOM 1138 N N . GLN B 1 36 ? -4.156 3.361 13.18 1 91.12 36 GLN B N 1
ATOM 1139 C CA . GLN B 1 36 ? -4.895 4.027 12.117 1 91.12 36 GLN B CA 1
ATOM 1140 C C . GLN B 1 36 ? -4.797 5.547 12.242 1 91.12 36 GLN B C 1
ATOM 1142 O O . GLN B 1 36 ? -4.457 6.062 13.312 1 91.12 36 GLN B O 1
ATOM 1147 N N . VAL B 1 37 ? -5.172 6.133 11.133 1 92.25 37 VAL B N 1
ATOM 1148 C CA . VAL B 1 37 ? -5.191 7.594 11.125 1 92.25 37 VAL B CA 1
ATOM 1149 C C . VAL B 1 37 ? -6.457 8.102 11.812 1 92.25 37 VAL B C 1
ATOM 1151 O O . VAL B 1 37 ? -7.57 7.84 11.344 1 92.25 37 VAL B O 1
ATOM 1154 N N . ALA B 1 38 ? -6.258 8.758 12.906 1 91.81 38 ALA B N 1
ATOM 1155 C CA . ALA B 1 38 ? -7.395 9.398 13.57 1 91.81 38 ALA B CA 1
ATOM 1156 C C . ALA B 1 38 ? -7.73 10.734 12.914 1 91.81 38 ALA B C 1
ATOM 1158 O O . ALA B 1 38 ? -8.906 11.086 12.773 1 91.81 38 ALA B O 1
ATOM 1159 N N . GLN B 1 39 ? -6.648 11.422 12.531 1 93.38 39 GLN B N 1
ATOM 1160 C CA . GLN B 1 39 ? -6.824 12.75 11.953 1 93.38 39 GLN B CA 1
ATOM 1161 C C . GLN B 1 39 ? -5.57 13.195 11.195 1 93.38 39 GLN B C 1
ATOM 1163 O O . GLN B 1 39 ? -4.453 13.023 11.688 1 93.38 39 GLN B O 1
ATOM 1168 N N . VAL B 1 40 ? -5.832 13.781 9.992 1 96.62 40 VAL B N 1
ATOM 1169 C CA . VAL B 1 40 ? -4.727 14.43 9.289 1 96.62 40 VAL B CA 1
ATOM 1170 C C . VAL B 1 40 ? -4.598 15.875 9.766 1 96.62 40 VAL B C 1
ATOM 1172 O O . VAL B 1 40 ? -5.566 16.641 9.734 1 96.62 40 VAL B O 1
ATOM 1175 N N . VAL B 1 41 ? -3.42 16.281 10.188 1 98.06 41 VAL B N 1
ATOM 1176 C CA . VAL B 1 41 ? -3.189 17.594 10.781 1 98.06 41 VAL B CA 1
ATOM 1177 C C . VAL B 1 41 ? -2.652 18.547 9.727 1 98.06 41 VAL B C 1
ATOM 1179 O O . VAL B 1 41 ? -3.057 19.719 9.672 1 98.06 41 VAL B O 1
ATOM 1182 N N . LYS B 1 42 ? -1.707 18.062 8.914 1 98.5 42 LYS B N 1
ATOM 1183 C CA . LYS B 1 42 ? -1.041 18.922 7.941 1 98.5 42 LYS B CA 1
ATOM 1184 C C . LYS B 1 42 ? -0.46 18.109 6.789 1 98.5 42 LYS B C 1
ATOM 1186 O O . LYS B 1 42 ? 0.092 17.031 7.004 1 98.5 42 LYS B O 1
ATOM 1191 N N . VAL B 1 43 ? -0.649 18.688 5.613 1 98.44 43 VAL B N 1
ATOM 1192 C CA . VAL B 1 43 ? -0.043 18.078 4.434 1 98.44 43 VAL B CA 1
ATOM 1193 C C . VAL B 1 43 ? 0.725 19.141 3.645 1 98.44 43 VAL B C 1
ATOM 1195 O O . VAL B 1 43 ? 0.184 20.203 3.332 1 98.44 43 VAL B O 1
ATOM 1198 N N . GLN B 1 44 ? 1.976 18.797 3.285 1 98.44 44 GLN B N 1
ATOM 1199 C CA . GLN B 1 44 ? 2.766 19.609 2.377 1 98.44 44 GLN B CA 1
ATOM 1200 C C . GLN B 1 44 ? 3.34 18.781 1.236 1 98.44 44 GLN B C 1
ATOM 1202 O O . GLN B 1 44 ? 3.691 17.609 1.431 1 98.44 44 GLN B O 1
ATOM 1207 N N . THR B 1 45 ? 3.369 19.422 0.101 1 97.62 45 THR B N 1
ATOM 1208 C CA . THR B 1 45 ? 3.914 18.734 -1.059 1 97.62 45 THR B CA 1
ATOM 1209 C C . THR B 1 45 ? 5.035 19.547 -1.702 1 97.62 45 THR B C 1
ATOM 1211 O O . THR B 1 45 ? 5.051 20.766 -1.604 1 97.62 45 THR B O 1
ATOM 1214 N N . GLN B 1 46 ? 5.906 18.844 -2.305 1 96.88 46 GLN B N 1
ATOM 1215 C CA . GLN B 1 46 ? 7.008 19.422 -3.066 1 96.88 46 GLN B CA 1
ATOM 1216 C C . GLN B 1 46 ? 7.254 18.641 -4.355 1 96.88 46 GLN B C 1
ATOM 1218 O O . GLN B 1 46 ? 7.41 17.422 -4.332 1 96.88 46 GLN B O 1
ATOM 1223 N N . VAL B 1 47 ? 7.293 19.406 -5.492 1 94.44 47 VAL B N 1
ATOM 1224 C CA . VAL B 1 47 ? 7.562 18.766 -6.777 1 94.44 47 VAL B CA 1
ATOM 1225 C C . VAL B 1 47 ? 9.062 18.547 -6.938 1 94.44 47 VAL B C 1
ATOM 1227 O O . VAL B 1 47 ? 9.844 19.5 -6.918 1 94.44 47 VAL B O 1
ATOM 1230 N N . VAL B 1 48 ? 9.5 17.359 -7.141 1 93.94 48 VAL B N 1
ATOM 1231 C CA . VAL B 1 48 ? 10.867 16.969 -7.461 1 93.94 48 VAL B CA 1
ATOM 1232 C C . VAL B 1 48 ? 10.867 16.062 -8.688 1 93.94 48 VAL B C 1
ATOM 1234 O O . VAL B 1 48 ? 10.25 16.375 -9.711 1 93.94 48 VAL B O 1
ATOM 1237 N N . SER B 1 49 ? 11.414 14.914 -8.82 1 94.19 49 SER B N 1
ATOM 1238 C CA . SER B 1 49 ? 11.117 13.836 -9.75 1 94.19 49 SER B CA 1
ATOM 1239 C C . SER B 1 49 ? 9.984 12.953 -9.242 1 94.19 49 SER B C 1
ATOM 1241 O O . SER B 1 49 ? 10.227 11.852 -8.742 1 94.19 49 SER B O 1
ATOM 1243 N N . GLY B 1 50 ? 8.945 13.539 -9.336 1 94.81 50 GLY B N 1
ATOM 1244 C CA . GLY B 1 50 ? 7.746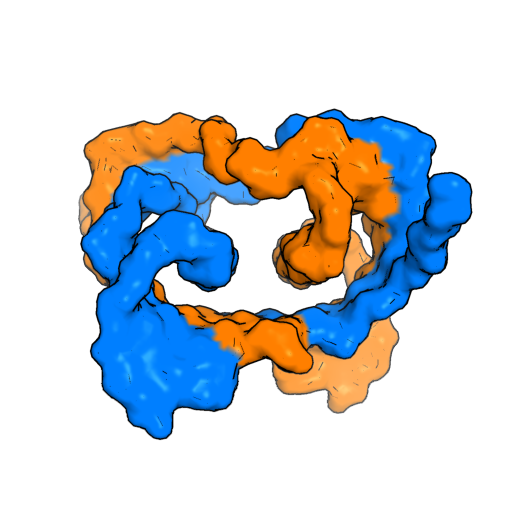 13.047 -8.672 1 94.81 50 GLY B CA 1
ATOM 1245 C C . GLY B 1 50 ? 7.199 14.016 -7.633 1 94.81 50 GLY B C 1
ATOM 1246 O O . GLY B 1 50 ? 7.203 15.227 -7.844 1 94.81 50 GLY B O 1
ATOM 1247 N N . ILE B 1 51 ? 6.621 13.453 -6.652 1 95.56 51 ILE B N 1
ATOM 1248 C CA . ILE B 1 51 ? 6.078 14.32 -5.613 1 95.56 51 ILE B CA 1
ATOM 1249 C C . ILE B 1 51 ? 6.484 13.805 -4.238 1 95.56 51 ILE B C 1
ATOM 1251 O O . ILE B 1 51 ? 6.371 12.602 -3.963 1 95.56 51 ILE B O 1
ATOM 1255 N N . LYS B 1 52 ? 7.02 14.719 -3.471 1 97.5 52 LYS B N 1
ATOM 1256 C CA . LYS B 1 52 ? 7.285 14.453 -2.059 1 97.5 52 LYS B CA 1
ATOM 1257 C C . LYS B 1 52 ? 6.137 14.953 -1.183 1 97.5 52 LYS B C 1
ATOM 1259 O O . LYS B 1 52 ? 5.688 16.094 -1.326 1 97.5 52 LYS B O 1
ATOM 1264 N N . TYR B 1 53 ? 5.637 14.102 -0.325 1 98.12 53 TYR B N 1
ATOM 1265 C CA . TYR B 1 53 ? 4.586 14.438 0.63 1 98.12 53 TYR B CA 1
ATOM 1266 C C . TYR B 1 53 ? 5.125 14.438 2.055 1 98.12 53 TYR B C 1
ATOM 1268 O O . TYR B 1 53 ? 5.77 13.477 2.482 1 98.12 53 TYR B O 1
ATOM 1276 N N . VAL B 1 54 ? 4.871 15.5 2.742 1 98.62 54 VAL B N 1
ATOM 1277 C CA . VAL B 1 54 ? 5.07 15.547 4.188 1 98.62 54 VAL B CA 1
ATOM 1278 C C . VAL B 1 54 ? 3.719 15.625 4.895 1 98.62 54 VAL B C 1
ATOM 1280 O O . VAL B 1 54 ? 3.014 16.625 4.789 1 98.62 54 VAL B O 1
ATOM 1283 N N . ILE B 1 55 ? 3.395 14.555 5.641 1 98.62 55 ILE B N 1
ATOM 1284 C CA . ILE B 1 55 ? 2.055 14.438 6.207 1 98.62 55 ILE B CA 1
ATOM 1285 C C . ILE B 1 55 ? 2.148 14.273 7.723 1 98.62 55 ILE B C 1
ATOM 1287 O O . ILE B 1 55 ? 2.781 13.336 8.219 1 98.62 55 ILE B O 1
ATOM 1291 N N . THR B 1 56 ? 1.593 15.195 8.367 1 98.69 56 THR B N 1
ATOM 1292 C CA . THR B 1 56 ? 1.417 15.094 9.812 1 98.69 56 THR B CA 1
ATOM 1293 C C . THR B 1 56 ? 0.024 14.578 10.148 1 98.69 56 THR B C 1
ATOM 1295 O O . THR B 1 56 ? -0.98 15.133 9.711 1 98.69 56 THR B O 1
ATOM 1298 N N . ALA B 1 57 ? 0.003 13.477 1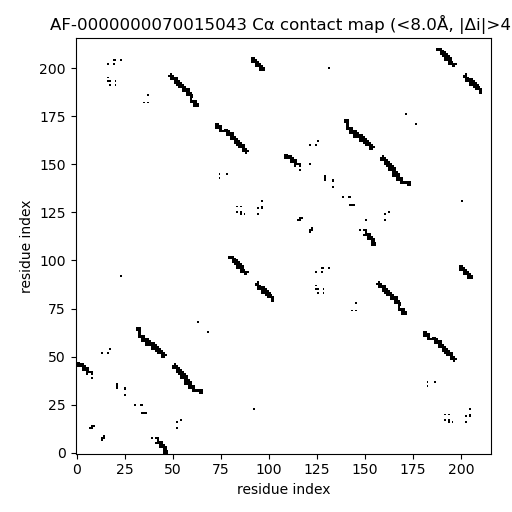0.969 1 97.44 57 ALA B N 1
ATOM 1299 C CA . ALA B 1 57 ? -1.282 12.875 11.312 1 97.44 57 ALA B CA 1
ATOM 1300 C C . ALA B 1 57 ? -1.308 12.43 12.773 1 97.44 57 ALA B C 1
ATOM 1302 O O . ALA B 1 57 ? -0.277 12.039 13.328 1 97.44 57 ALA B O 1
ATOM 1303 N N . ASN B 1 58 ? -2.455 12.578 13.359 1 95.69 58 ASN B N 1
ATOM 1304 C CA . ASN B 1 58 ? -2.73 11.891 14.609 1 95.69 58 ASN B CA 1
ATOM 1305 C C . ASN B 1 58 ? -3.082 10.422 14.375 1 95.69 58 ASN B C 1
ATOM 1307 O O . ASN B 1 58 ? -4.09 10.117 13.734 1 95.69 58 ASN B O 1
ATOM 1311 N N . MET B 1 59 ? -2.211 9.594 14.883 1 94.12 59 MET B N 1
ATOM 1312 C CA . MET B 1 59 ? -2.402 8.148 14.797 1 94.12 59 MET B CA 1
ATOM 1313 C C . MET B 1 59 ? -3.025 7.609 16.078 1 94.12 59 MET B C 1
ATOM 1315 O O . MET B 1 59 ? -2.889 8.211 17.141 1 94.12 59 MET B O 1
ATOM 1319 N N . ALA B 1 60 ? -3.738 6.457 15.852 1 92.88 60 ALA B N 1
ATOM 1320 C CA . ALA B 1 60 ? -4.316 5.793 17.016 1 92.88 60 ALA B CA 1
ATOM 1321 C C . ALA B 1 60 ? -4.324 4.277 16.828 1 92.88 60 ALA B C 1
ATOM 1323 O O . ALA B 1 60 ? -4.594 3.777 15.742 1 92.88 60 ALA B O 1
ATOM 1324 N N . ARG B 1 61 ? -4.043 3.596 17.953 1 89.5 61 ARG B N 1
ATOM 1325 C CA . ARG B 1 61 ? -4.137 2.141 17.953 1 89.5 61 ARG B CA 1
ATOM 1326 C C . ARG B 1 61 ? -5.586 1.685 17.812 1 89.5 61 ARG B C 1
ATOM 1328 O O . ARG B 1 61 ? -6.473 2.193 18.484 1 89.5 61 ARG B O 1
ATOM 1335 N N . SER B 1 62 ? -5.758 0.784 16.875 1 88.12 62 SER B N 1
ATOM 1336 C CA . SER B 1 62 ? -7.094 0.229 16.688 1 88.12 62 SER B CA 1
ATOM 1337 C C . SER B 1 62 ? -7.266 -1.074 17.453 1 88.12 62 SER B C 1
ATOM 1339 O O . SER B 1 62 ? -6.336 -1.527 18.141 1 88.12 62 SER B O 1
ATOM 1341 N N . VAL B 1 63 ? -8.484 -1.586 17.438 1 84.38 63 VAL B N 1
ATOM 1342 C CA . VAL B 1 63 ? -8.734 -2.879 18.062 1 84.38 63 VAL B CA 1
ATOM 1343 C C . VAL B 1 63 ? -8.562 -3.994 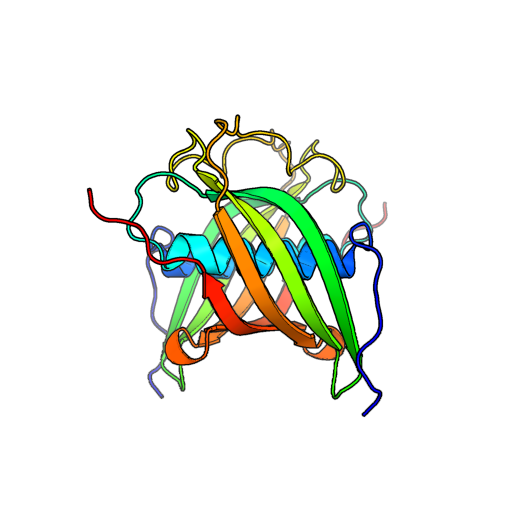17.031 1 84.38 63 VAL B C 1
ATOM 1345 O O . VAL B 1 63 ? -8.734 -5.172 17.359 1 84.38 63 VAL B O 1
ATOM 1348 N N . CYS B 1 64 ? -8.203 -3.615 15.805 1 84.06 64 CYS B N 1
ATOM 1349 C CA . CYS B 1 64 ? -8.008 -4.605 14.75 1 84.06 64 CYS B CA 1
ATOM 1350 C C . CYS B 1 64 ? -6.594 -5.172 14.789 1 84.06 64 CYS B C 1
ATOM 1352 O O . CYS B 1 64 ? -5.621 -4.418 14.867 1 84.06 64 CYS B O 1
ATOM 1354 N N . ARG B 1 65 ? -6.598 -6.504 14.617 1 83.06 65 ARG B N 1
ATOM 1355 C CA . ARG B 1 65 ? -5.301 -7.164 14.602 1 83.06 65 ARG B CA 1
ATOM 1356 C C . ARG B 1 65 ? -4.688 -7.133 13.211 1 83.06 65 ARG B C 1
ATOM 1358 O O . ARG B 1 65 ? -5.406 -7.141 12.211 1 83.06 65 ARG B O 1
ATOM 1365 N N . LYS B 1 66 ? -3.436 -7.082 13.016 1 79.25 66 LYS B N 1
ATOM 1366 C CA . LYS B 1 66 ? -2.709 -7.074 11.75 1 79.25 66 LYS B CA 1
ATOM 1367 C C . LYS B 1 66 ? -3.062 -8.289 10.906 1 79.25 66 LYS B C 1
ATOM 1369 O O . LYS B 1 66 ? -3.062 -8.219 9.672 1 79.25 66 LYS B O 1
ATOM 1374 N N . SER B 1 67 ? -3.459 -9.391 11.43 1 69.5 67 SER B N 1
ATOM 1375 C CA . SER B 1 67 ? -3.771 -10.633 10.719 1 69.5 67 SER B CA 1
ATOM 1376 C C . SER B 1 67 ? -5.188 -10.602 10.148 1 69.5 67 SER B C 1
ATOM 1378 O O . SER B 1 67 ? -5.508 -11.352 9.227 1 69.5 67 SER B O 1
ATOM 1380 N N . GLU B 1 68 ? -6.184 -9.773 10.492 1 59.03 68 GLU B N 1
ATOM 1381 C CA . GLU B 1 68 ? -7.613 -9.781 10.188 1 59.03 68 GLU B CA 1
ATOM 1382 C C . GLU B 1 68 ? -7.949 -8.781 9.086 1 59.03 68 GLU B C 1
ATOM 1384 O O . GLU B 1 68 ? -8.977 -8.898 8.422 1 59.03 68 GLU B O 1
ATOM 1389 N N . ALA B 1 69 ? -7.434 -7.793 8.734 1 52.66 69 ALA B N 1
ATOM 1390 C CA . ALA B 1 69 ? -7.852 -6.602 7.996 1 52.66 69 ALA B CA 1
ATOM 1391 C C . ALA B 1 69 ? -8.219 -6.945 6.559 1 52.66 69 ALA B C 1
ATOM 1393 O O . ALA B 1 69 ? -9.023 -6.246 5.934 1 52.66 69 ALA B O 1
ATOM 1394 N N . ARG B 1 70 ? -8 -8.086 5.898 1 52.09 70 ARG B N 1
ATOM 1395 C CA . ARG B 1 70 ? -8.156 -8.266 4.461 1 52.09 70 ARG B CA 1
ATOM 1396 C C . ARG B 1 70 ? -9.555 -8.773 4.121 1 52.09 70 ARG B C 1
ATOM 1398 O O . ARG B 1 70 ? -9.969 -8.727 2.961 1 52.09 70 ARG B O 1
ATOM 1405 N N . GLU B 1 71 ? -10.484 -9.078 5.082 1 51.5 71 GLU B N 1
ATOM 1406 C CA . GLU B 1 71 ? -11.547 -10.016 4.738 1 51.5 71 GLU B CA 1
ATOM 1407 C C . GLU B 1 71 ? -12.836 -9.281 4.395 1 51.5 71 GLU B C 1
ATOM 1409 O O . GLU B 1 71 ? -13.891 -9.898 4.23 1 51.5 71 GLU B O 1
ATOM 1414 N N . LEU B 1 72 ? -12.867 -7.98 3.947 1 57.25 72 LEU B N 1
ATOM 1415 C CA . LEU B 1 72 ? -14.227 -7.504 4.156 1 57.25 72 LEU B CA 1
ATOM 1416 C C . LEU B 1 72 ? -15.008 -7.48 2.846 1 57.25 72 LEU B C 1
ATOM 1418 O O . LEU B 1 72 ? -16.234 -7.332 2.848 1 57.25 72 LEU B O 1
ATOM 1422 N N . CYS B 1 73 ? -14.492 -7.648 1.617 1 70.44 73 CYS B N 1
ATOM 1423 C CA . CYS B 1 73 ? -15.375 -7.438 0.477 1 70.44 73 CYS B CA 1
ATOM 1424 C C . CYS B 1 73 ? -15.75 -8.766 -0.174 1 70.44 73 CYS B C 1
ATOM 1426 O O . CYS B 1 73 ? -14.906 -9.648 -0.33 1 70.44 73 CYS B O 1
ATOM 1428 N N . GLU B 1 74 ? -17.172 -8.969 -0.346 1 70.12 74 GLU B N 1
ATOM 1429 C CA . GLU B 1 74 ? -17.641 -10.156 -1.052 1 70.12 74 GLU B CA 1
ATOM 1430 C C . GLU B 1 74 ? -17.219 -10.133 -2.516 1 70.12 74 GLU B C 1
ATOM 1432 O O . GLU B 1 74 ? -17.188 -9.078 -3.146 1 70.12 74 GLU B O 1
ATOM 1437 N N . ILE B 1 75 ? -16.625 -11.219 -3.006 1 70.75 75 ILE B N 1
ATOM 1438 C CA . ILE B 1 75 ? -16.172 -11.336 -4.391 1 70.75 75 ILE B CA 1
ATOM 1439 C C . ILE B 1 75 ? -17.141 -12.219 -5.172 1 70.75 75 ILE B C 1
ATOM 1441 O O . ILE B 1 75 ? -17.453 -13.336 -4.746 1 70.75 75 ILE B O 1
ATOM 1445 N N . PRO B 1 76 ? -17.781 -11.539 -6.254 1 69.44 76 PRO B N 1
ATOM 1446 C CA . PRO B 1 76 ? -18.547 -12.438 -7.129 1 69.44 76 PRO B CA 1
ATOM 1447 C C . PRO B 1 76 ? -17.641 -13.352 -7.953 1 69.44 76 PRO B C 1
ATOM 1449 O O . PRO B 1 76 ? -16.422 -13.133 -8.016 1 69.44 76 PRO B O 1
ATOM 1452 N N . GLU B 1 77 ? -18.156 -14.383 -8.68 1 67.81 77 GLU B N 1
ATOM 1453 C CA . GLU B 1 77 ? -17.531 -15.547 -9.297 1 67.81 77 GLU B CA 1
ATOM 1454 C C . GLU B 1 77 ? -17.047 -15.234 -10.711 1 67.81 77 GLU B C 1
ATOM 1456 O O . GLU B 1 77 ? -17.391 -15.953 -11.656 1 67.81 77 GLU B O 1
ATOM 1461 N N . HIS B 1 78 ? -16.469 -14.172 -11.211 1 82 78 HIS B N 1
ATOM 1462 C CA . HIS B 1 78 ? -15.852 -14.07 -12.523 1 82 78 HIS B CA 1
ATOM 1463 C C . HIS B 1 78 ? -14.406 -13.617 -12.422 1 82 78 HIS B C 1
ATOM 1465 O O . HIS B 1 78 ? -14.07 -12.484 -12.773 1 82 78 HIS B O 1
ATOM 1471 N N . PRO B 1 79 ? -13.547 -14.602 -12.203 1 89.81 79 PRO B N 1
ATOM 1472 C CA . PRO B 1 79 ? -12.148 -14.211 -12.008 1 89.81 79 PRO B CA 1
ATOM 1473 C C . PRO B 1 79 ? -11.391 -14.055 -13.328 1 89.81 79 PRO B C 1
ATOM 1475 O O . PRO B 1 79 ? -11.789 -14.625 -14.344 1 89.81 79 PRO B O 1
ATOM 1478 N N . TYR B 1 80 ? -10.453 -13.211 -13.352 1 94.62 80 TYR B N 1
ATOM 1479 C CA . TYR B 1 80 ? -9.453 -13.055 -14.406 1 94.62 80 TYR B CA 1
ATOM 1480 C C . TYR B 1 80 ? -8.047 -13.148 -13.836 1 94.62 80 TYR B C 1
ATOM 1482 O O . TYR B 1 80 ? -7.816 -12.797 -12.672 1 94.62 80 TYR B O 1
ATOM 1490 N N . GLN B 1 81 ? -7.145 -13.703 -14.625 1 96.69 81 GLN B N 1
ATOM 1491 C CA . GLN B 1 81 ? -5.812 -13.961 -14.094 1 96.69 81 GLN B CA 1
ATOM 1492 C C . GLN B 1 81 ? -4.836 -12.859 -14.484 1 96.69 81 GLN B C 1
ATOM 1494 O O . GLN B 1 81 ? -4.738 -12.492 -15.656 1 96.69 81 GLN B O 1
ATOM 1499 N N . CYS B 1 82 ? -4.176 -12.359 -13.508 1 97.88 82 CYS B N 1
ATOM 1500 C CA . CYS B 1 82 ? -3.133 -11.359 -13.727 1 97.88 82 CYS B CA 1
ATOM 1501 C C . CYS B 1 82 ? -1.795 -11.844 -13.18 1 97.88 82 CYS B C 1
ATOM 1503 O O . CYS B 1 82 ? -1.755 -12.672 -12.266 1 97.88 82 CYS B O 1
ATOM 1505 N N . THR B 1 83 ? -0.724 -11.375 -13.781 1 98.62 83 THR B N 1
ATOM 1506 C CA . THR B 1 83 ? 0.621 -11.531 -13.242 1 98.62 83 THR B CA 1
ATOM 1507 C C . THR B 1 83 ? 1.231 -10.18 -12.898 1 98.62 83 THR B C 1
ATOM 1509 O O . THR B 1 83 ? 1.219 -9.266 -13.727 1 98.62 83 THR B O 1
ATOM 1512 N N . PHE B 1 84 ? 1.707 -10.078 -11.695 1 98.44 84 PHE B N 1
ATOM 1513 C CA . PHE B 1 84 ? 2.348 -8.852 -11.219 1 98.44 84 PHE B CA 1
ATOM 1514 C C . PHE B 1 84 ? 3.824 -9.094 -10.93 1 98.44 84 PHE B C 1
ATOM 1516 O O . PHE B 1 84 ? 4.188 -10.102 -10.312 1 98.44 84 PHE B O 1
ATOM 1523 N N . THR B 1 85 ? 4.707 -8.211 -11.359 1 98.62 85 THR B N 1
ATOM 1524 C CA . THR B 1 85 ? 6.109 -8.195 -10.961 1 98.62 85 THR B CA 1
ATOM 1525 C C . THR B 1 85 ? 6.398 -7.016 -10.047 1 98.62 85 THR B C 1
ATOM 1527 O O . THR B 1 85 ? 6.309 -5.859 -10.461 1 98.62 85 THR B O 1
ATOM 1530 N N . VAL B 1 86 ? 6.75 -7.352 -8.82 1 97.94 86 VAL B N 1
ATOM 1531 C CA . VAL B 1 86 ? 6.953 -6.336 -7.789 1 97.94 86 VAL B CA 1
ATOM 1532 C C . VAL B 1 86 ? 8.391 -6.391 -7.289 1 97.94 86 VAL B C 1
ATOM 1534 O O . VAL B 1 86 ? 8.945 -7.473 -7.082 1 97.94 86 VAL B O 1
ATOM 1537 N N . TRP B 1 87 ? 9.016 -5.18 -7.141 1 97.75 87 TRP B N 1
ATOM 1538 C CA . TRP B 1 87 ? 10.352 -5.059 -6.574 1 97.75 87 TRP B CA 1
ATOM 1539 C C . TRP B 1 87 ? 10.312 -4.375 -5.211 1 97.75 87 TRP B C 1
ATOM 1541 O O . TRP B 1 87 ? 9.875 -3.227 -5.098 1 97.75 87 TRP B O 1
ATOM 1551 N N . SER B 1 88 ? 10.727 -5.141 -4.191 1 96.12 88 SER B N 1
ATOM 1552 C CA . SER B 1 88 ? 10.711 -4.648 -2.818 1 96.12 88 SER B CA 1
ATOM 1553 C C . SER B 1 88 ? 12.125 -4.523 -2.258 1 96.12 88 SER B C 1
ATOM 1555 O O . SER B 1 88 ? 12.93 -5.445 -2.395 1 96.12 88 SER B O 1
ATOM 1557 N N . ARG B 1 89 ? 12.422 -3.344 -1.692 1 95.25 89 ARG B N 1
ATOM 1558 C CA . ARG B 1 89 ? 13.664 -3.084 -0.974 1 95.25 89 ARG B CA 1
ATOM 1559 C C . ARG B 1 89 ? 13.391 -2.588 0.441 1 95.25 89 ARG B C 1
ATOM 1561 O O . ARG B 1 89 ? 13.375 -1.381 0.69 1 95.25 89 ARG B O 1
ATOM 1568 N N . PRO B 1 90 ? 13.234 -3.572 1.399 1 91.06 90 PRO B N 1
ATOM 1569 C CA . PRO B 1 90 ? 12.773 -3.215 2.744 1 91.06 90 PRO B CA 1
ATOM 1570 C C . PRO B 1 90 ? 13.719 -2.242 3.449 1 91.06 90 PRO B C 1
ATOM 1572 O O . PRO B 1 90 ? 13.266 -1.369 4.191 1 91.06 90 PRO B O 1
ATOM 1575 N N . TRP B 1 91 ? 15.062 -2.252 3.184 1 91.75 91 TRP B N 1
ATOM 1576 C CA . TRP B 1 91 ? 16.047 -1.406 3.863 1 91.75 91 TRP B CA 1
ATOM 1577 C C . TRP B 1 91 ? 15.938 0.037 3.383 1 91.75 91 TRP B C 1
ATOM 1579 O O . TRP B 1 91 ? 16.469 0.95 4.02 1 91.75 91 TRP B O 1
ATOM 1589 N N . LEU B 1 92 ? 15.281 0.216 2.236 1 92.75 92 LEU B N 1
ATOM 1590 C CA . LEU B 1 92 ? 15.047 1.557 1.712 1 92.75 92 LEU B CA 1
ATOM 1591 C C . LEU B 1 92 ? 13.594 1.968 1.913 1 92.75 92 LEU B C 1
ATOM 1593 O O . LEU B 1 92 ? 13.203 3.084 1.562 1 92.75 92 LEU B O 1
ATOM 1597 N N . ASN B 1 93 ? 12.758 1.086 2.467 1 93.25 93 ASN B N 1
ATOM 1598 C CA . ASN B 1 93 ? 11.32 1.318 2.57 1 93.25 93 ASN B CA 1
ATOM 1599 C C . ASN B 1 93 ? 10.711 1.679 1.219 1 93.25 93 ASN B C 1
ATOM 1601 O O . ASN B 1 93 ? 9.945 2.641 1.114 1 93.25 93 ASN B O 1
ATOM 1605 N N . GLN B 1 94 ? 11.062 0.902 0.212 1 95.12 94 GLN B N 1
ATOM 1606 C CA . GLN B 1 94 ? 10.664 1.189 -1.16 1 95.12 94 GLN B CA 1
ATOM 1607 C C . GLN B 1 94 ? 10.008 -0.028 -1.807 1 95.12 94 GLN B C 1
ATOM 1609 O O . GLN B 1 94 ? 10.469 -1.156 -1.63 1 95.12 94 GLN B O 1
ATOM 1614 N N . VAL B 1 95 ? 8.977 0.203 -2.557 1 95.44 95 VAL B N 1
ATOM 1615 C CA . VAL B 1 95 ? 8.328 -0.846 -3.338 1 95.44 95 VAL B CA 1
ATOM 1616 C C . VAL B 1 95 ? 7.902 -0.292 -4.695 1 95.44 95 VAL B C 1
ATOM 1618 O O . VAL B 1 95 ? 7.621 0.902 -4.828 1 95.44 95 VAL B O 1
ATOM 1621 N N . GLN B 1 96 ? 8.016 -1.148 -5.75 1 97.31 96 GLN B N 1
ATOM 1622 C CA . GLN B 1 96 ? 7.707 -0.723 -7.109 1 97.31 96 GLN B CA 1
ATOM 1623 C C . GLN B 1 96 ? 7.008 -1.833 -7.891 1 97.31 96 GLN B C 1
ATOM 1625 O O . GLN B 1 96 ? 7.422 -2.994 -7.832 1 97.31 96 GLN B O 1
ATOM 1630 N N . LEU B 1 97 ? 5.918 -1.465 -8.531 1 97.62 97 LEU B N 1
ATOM 1631 C CA . LEU B 1 97 ? 5.328 -2.371 -9.508 1 97.62 97 LEU B CA 1
ATOM 1632 C C . LEU B 1 97 ? 6.031 -2.25 -10.859 1 97.62 97 LEU B C 1
ATOM 1634 O O . LEU B 1 97 ? 5.844 -1.264 -11.57 1 97.62 97 LEU B O 1
ATOM 1638 N N . LEU B 1 98 ? 6.785 -3.27 -11.25 1 97.44 98 LEU B N 1
ATOM 1639 C CA . LEU B 1 98 ? 7.602 -3.221 -12.453 1 97.44 98 LEU B CA 1
ATOM 1640 C C . LEU B 1 98 ? 6.777 -3.58 -13.688 1 97.44 98 LEU B C 1
ATOM 1642 O O . LEU B 1 98 ? 7.016 -3.055 -14.773 1 97.44 98 LEU B O 1
ATOM 1646 N N .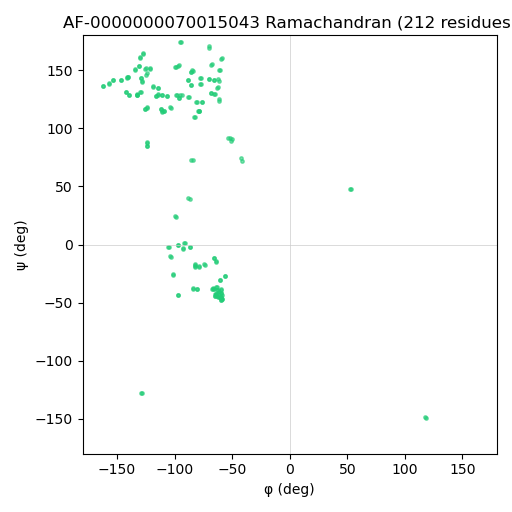 LYS B 1 99 ? 5.895 -4.547 -13.508 1 97.38 99 LYS B N 1
ATOM 1647 C CA . LYS B 1 99 ? 5.117 -5.062 -14.633 1 97.38 99 LYS B CA 1
ATOM 1648 C C . LYS B 1 99 ? 3.781 -5.633 -14.164 1 97.38 99 LYS B C 1
ATOM 1650 O O . LYS B 1 99 ? 3.695 -6.219 -13.086 1 97.38 99 LYS B O 1
ATOM 1655 N N . GLU B 1 100 ? 2.74 -5.418 -14.938 1 97.5 100 GLU B N 1
ATOM 1656 C CA . GLU B 1 100 ? 1.432 -6.043 -14.758 1 97.5 100 GLU B CA 1
ATOM 1657 C C . GLU B 1 100 ? 0.9 -6.586 -16.078 1 97.5 100 GLU B C 1
ATOM 1659 O O . GLU B 1 100 ? 0.881 -5.875 -17.094 1 97.5 100 GLU B O 1
ATOM 1664 N N . THR B 1 101 ? 0.497 -7.828 -16.094 1 97.44 101 THR B N 1
ATOM 1665 C CA . THR B 1 101 ? -0.126 -8.445 -17.266 1 97.44 101 THR B CA 1
ATOM 1666 C C . THR B 1 101 ? -1.473 -9.062 -16.891 1 97.44 101 THR B C 1
ATOM 1668 O O . THR B 1 101 ? -1.541 -9.953 -16.047 1 97.44 101 THR B O 1
ATOM 1671 N N . CYS B 1 102 ? -2.537 -8.539 -17.484 1 96.31 102 CYS B N 1
ATOM 1672 C CA . CYS B 1 102 ? -3.895 -9.039 -17.297 1 96.31 102 CYS B CA 1
ATOM 1673 C C . CYS B 1 102 ? -4.59 -9.242 -18.641 1 96.31 102 CYS B C 1
ATOM 1675 O O . CYS B 1 102 ? -4.176 -8.68 -19.656 1 96.31 102 CYS B O 1
ATOM 1677 N N . PRO B 1 103 ? -5.594 -10.203 -18.641 1 93.44 103 PRO B N 1
ATOM 1678 C CA . PRO B 1 103 ? -6.355 -10.344 -19.875 1 93.44 103 PRO B CA 1
ATOM 1679 C C . PRO B 1 103 ? -7.098 -9.062 -20.266 1 93.44 103 PRO B C 1
ATOM 1681 O O . PRO B 1 103 ? -7.406 -8.242 -19.391 1 93.44 103 PRO B O 1
ATOM 1684 N N . PRO B 1 104 ? -7.254 -8.938 -21.609 1 81.75 104 PRO B N 1
ATOM 1685 C CA . PRO B 1 104 ? -7.969 -7.73 -22.047 1 81.75 104 PRO B CA 1
ATOM 1686 C C . PRO B 1 104 ? -9.398 -7.676 -21.516 1 81.75 104 PRO B C 1
ATOM 1688 O O . PRO B 1 104 ? -10.023 -8.719 -21.297 1 81.75 104 PRO B O 1
ATOM 1691 N N . THR B 1 105 ? -9.789 -6.602 -20.797 1 65.56 105 THR B N 1
ATOM 1692 C CA . THR B 1 105 ? -11.18 -6.426 -20.406 1 65.56 105 THR B CA 1
ATOM 1693 C C . THR B 1 105 ? -12.109 -6.543 -21.609 1 65.56 105 THR B C 1
ATOM 1695 O O . THR B 1 105 ? -11.93 -5.836 -22.609 1 65.56 105 THR B O 1
ATOM 1698 N N . ASN B 1 106 ? -12.609 -7.668 -21.922 1 48.53 106 ASN B N 1
ATOM 1699 C CA . ASN B 1 106 ? -13.555 -7.762 -23.031 1 48.53 106 ASN B CA 1
ATOM 1700 C C . ASN B 1 106 ? -14.68 -6.738 -22.906 1 48.53 106 ASN B C 1
ATOM 1702 O O . ASN B 1 106 ? -15.375 -6.699 -21.891 1 48.53 106 ASN B O 1
ATOM 1706 N N . ASN B 1 107 ? -14.594 -5.52 -23.406 1 41.09 107 ASN B N 1
ATOM 1707 C CA . ASN B 1 107 ? -15.734 -4.664 -23.703 1 41.09 107 ASN B CA 1
ATOM 1708 C C . ASN B 1 107 ? -16.875 -5.453 -24.344 1 41.09 107 ASN B C 1
ATOM 1710 O O . ASN B 1 107 ? -16.734 -6 -25.438 1 41.09 107 ASN B O 1
ATOM 1714 N N . VAL B 1 108 ? -17.594 -6.277 -23.719 1 30.47 108 VAL B N 1
ATOM 1715 C CA . VAL B 1 108 ? -18.891 -6.406 -24.375 1 30.47 108 VAL B CA 1
ATOM 1716 C C . VAL B 1 108 ? -19.703 -5.129 -24.188 1 30.47 108 VAL B C 1
ATOM 1718 O O . VAL B 1 108 ? -19.594 -4.465 -23.156 1 30.47 108 VAL B O 1
#

Secondary structure (DSSP, 8-state):
-PPPEE--TT-HHHHHHHHHHHHHHHHH---SEEEEEEEEEEEEEEEESEEEEEEEEEEEEEEEETTTGGG--PPPS--EEEEEEEEEEGGGTEEEEEEEE-------/-PPPEE--TT-HHHHHHHHHHHHHHHHH---SEEEEEEEEEEEEEEEESEEEEEEEEEEEEEEEETTTGGG-----S--EEEEEEEEEEGGGTEEEEEEEE-------

Radius of gyration: 17.73 Å; Cα contacts (8 Å, |Δi|>4): 443; chains: 2; bounding box: 41×46×55 Å

Organism: Takifugu rubripes (NCBI:txid31033)

pLDDT: mean 88.28, std 13.78, range [30.47, 98.69]

Nearest PDB structures (foldseek):
  3gax-assembly2_B  TM=6.731E-01  e=4.988E-08  Homo sapiens
  3gax-assembly1_A  TM=6.605E-01  e=4.988E-08  Homo sapiens
  8v57-assembly1_D  TM=6.726E-01  e=9.248E-08  Mus musculus
  4it7-assembly4_D  TM=6.218E-01  e=6.385E-08  Ascaris lumbricoides
  6uio-assembly1_D  TM=6.457E-01  e=2.063E-07  Mus musculus

Foldseek 3Di:
DDDKDWDDCPDPVNVVVVVLVQVLVQVVDPDQFGKDFPFWDTWIWDDDVHIDIDTDTDIDTDPHGPVPPPPDDDDDPDDWDKDWDKDDDVVVSDIDTPDMDTDDPPPD/DDDKDWDDCPDPVNVVVVVLVQVLVQVVDPDQFGKDFPFWDTWIWDDDVHIDIDTDTDIDTDPHGPVPPPPDDDDDPDDWDKDWDKDDDVVVSDIDTPDMDTDDPPPD

Sequence (216 aa):
RGGFQDADPNDERVKNALNFAVVQHNRASNDMYLSQVAQVVKVQTQVVSGIKYVITANMARSVCRKSEARELCEIPEHPYQCTFTVWSRPWLNQVQLLKETCPPTNNVRGGFQDADPNDERVKNALNFAVVQHNRASNDMYLSQVAQVVKVQTQVVSGIKYVITANMARSVCRKSEARELCEIPEHPYQCTFTVWSRPWLNQVQLLKETCPPTNNV

InterPro domains:
  IPR000010 Cystatin domain [PF00031] (2-91)
  IPR000010 Cystatin domain [SM00043] (2-103)
  IPR000010 Cystatin domain [cd00042] (2-102)
  IPR018073 Proteinase inhibitor I25, cystatin, conserved site [PS00287] (45-58)
  IPR046350 Cystatin superfamily [SSF54403] (2-102)

Solvent-accessible surface area (backbone atoms only — not comparable to full-atom values): 12105 Å² total; per-residue (Å²): 113,56,69,75,38,83,49,62,76,80,38,67,66,49,44,52,51,50,50,52,46,46,53,54,50,45,68,73,41,87,60,68,45,32,59,39,80,73,40,80,74,44,37,32,35,26,47,62,94,41,39,37,37,41,38,32,28,31,29,17,54,28,81,40,43,70,90,59,77,82,72,77,65,65,65,58,95,66,68,47,57,32,38,39,31,32,41,38,26,77,94,62,42,32,43,28,50,78,44,77,48,62,68,79,79,75,81,121,114,57,67,76,36,82,49,63,74,79,37,67,67,50,44,52,50,49,50,52,47,44,53,53,50,44,69,73,42,88,59,69,45,30,59,40,81,73,40,82,76,44,38,32,34,26,47,60,94,40,38,35,36,40,38,31,29,32,29,16,53,29,80,39,42,71,87,59,76,82,74,77,65,64,65,57,95,63,67,46,57,32,39,39,32,32,40,39,26,77,96,62,41,31,42,29,50,77,45,78,49,61,70,80,79,76,81,122

=== Feature glossary ===
The record interleaves many kinds of information about one protein. Here is each kind framed as the question it answers.

Q: What known structures does this most resemble?
A: Structural nearest neighbors (via Foldseek easy-search vs the PDB). Reported per hit: target PDB id, E-value, and alignment TM-score. A TM-score above ~0.5 is the conventional threshold for 'same fold'.

Q: Where is each backbone atom in 3D?
A: The mmCIF table is the protein's shape written out atom by atom. For each backbone N, Cα, C, and carbonyl O, it records an (x, y, z) coordinate triple in Å plus the residue type, chain letter, and residue number.

Q: What are the backbone torsion angles?
A: The φ/ψ torsion pair specifies the backbone conformation at each residue. φ rotates about the N–Cα bond, ψ about the Cα–C bond. Steric clashes forbid most of the (φ, ψ) plane — the allowed regions (α-helix basin, β-sheet basin, left-handed helix) are the Ramachandran-allowed regions.

Q: Which residues are buried vs exposed?
A: Solvent-accessible surface area (SASA) is the area in Å² traced out by the centre of a 1.4 Å probe sphere (a water molecule) rolled over the protein's van der Waals surface (Shrake–Rupley / Lee–Richards construction). Buried residues have near-zero SASA; fully exposed residues can exceed 200 Å². The total SASA scales roughly with the number of surface residues.

Q: How confident is the AlphaFold model at each residue?
A: pLDDT is the predicted lDDT-Cα score: AlphaFold's confidence that the local environment of each residue (all inter-atomic distances within 15 Å) is correctly placed. It is a per-residue number between 0 and 100, with higher meaning more reliable.

Q: What does the local fold look like, residue by residue?
A: 3Di is Foldseek's structural alphabet. Each residue is assigned one of twenty discrete states based on how its Cα sits relative to its spatial (not sequential) neighbors. Aligning 3Di strings finds structural homologs rou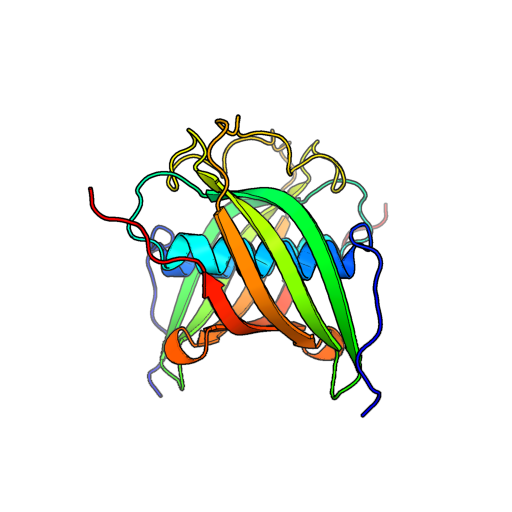ghly as well as full 3D superposition, but orders of magnitude faster.

Q: How big and how compact is the whole molecule?
A: Radius of gyration (Rg) is the root-mean-square distance of Cα atoms from their centroid — a single number for overall size and compactness. A globular domain of N residues has Rg ≈ 2.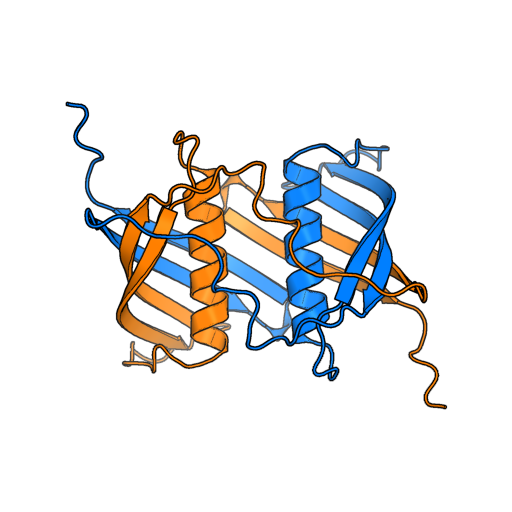2·N^0.38 Å; an extended or disordered chain has a much larger Rg. The Cα contact count is the number of residue pairs whose Cα atoms are within 8 Å and are more than four positions apart in sequence — a standard proxy for tertiary packing density. The bounding box is the smallest axis-aligned box enclosing all Cα atoms.

Q: Which residues are in helices, strands, or loops?
A: DSSP 8-state secondary structure assigns each residue one o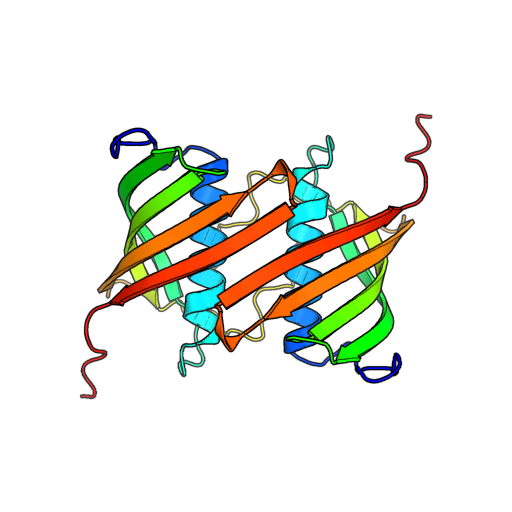f H (α-helix), G (3₁₀-helix), I (π-helix), E (extended β-strand), B (isolated β-bridge), T (hydrogen-bonded turn), S (bend), or '-' (coil). The assignment is computed from backbone hydrogen-bond geometry via the Kabsch–Sander algorithm.

Q: How mobile is each atom in the crystal?
A: Crystallographic B-factors measure how much each atom's electron density is smeared out, in Å². They rise in mobile loops and surface residues and fall in the buried interior. In AlphaFold models this column is repurposed to hold pLDDT instead.

Q: What if only a Cα trace is available?
A: P-SEA three-state annotation labels each residue as helix, strand, or coil based purely on the geometry of the Cα trace. It serves as a fallback when the full backbone (and thus DSSP) is unavailable.

Q: What family and function is it annotated with?
A: Database cross-references. InterPro integrates a dozen domain/family signature databases into unified entries with residue-range hits. GO terms attach function/process/location labels with evidence codes. CATH codes position the fold in a four-level structural taxonomy. Organism is the NCBI-taxonomy species name.

Q: Are the domains correctly placed relative to each other?
A: Predicted Aligned Error (PAE) is an AlphaFold confidence matrix: entry (i, j) is the expected error in the position of residue j, in ångströms, when the prediction is superimposed on the true structure at residue i. Low PAE within a block of residues means that block is internally rigid and well-predicted; high PAE between two blocks means their relative placement is uncertain even if each block individually is confident.

Q: What do the diagnostic plots show?
A: Three diagnostic plots accompany the record. The Cα contact map visualizes the tertiary structure as a 2D adjacency matrix (8 Å cutoff, sequence-local contacts suppressed). The Ramachandran plot shows the distribution of backbone (φ, ψ) torsions, with points in the α and β basins reflecting secondary structure content. The PAE plot shows AlphaFold's inter-residue confidence as a color matrix.

Q: What is the amino-acid chain?
A: Primary structure: the covalent order of the twenty standard amino acids along the backbone. Two proteins with the same sequence will (almost always) fold to the same structure; two with 30% identity often share a fold but not the details.

Q: What do the rendered images show?
A: The six renders are orthographic views along the three Cartesian axes in both directions. Representation (cartoon, sticks, or surface) and color scheme (sequence-rainbow or by-chain) vary across proteins so the training set covers all the common visualization conventions.